Protein AF-A0A1A8P002-F1 (afdb_monomer)

Radius of gyration: 27.39 Å; Cα contacts (8 Å, |Δi|>4): 153; chains: 1; bounding box: 61×44×91 Å

InterPro domains:
  IPR011989 Armadillo-like helical [G3DSA:1.25.10.10] (5-194)
  IPR016024 Armadillo-type fold [SSF48371] (53-192)

Solvent-accessible surface area (backbone atoms only — not comparable to full-atom values): 11902 Å² total; per-residue (Å²): 134,87,80,90,86,77,89,80,90,73,97,66,88,84,76,89,72,85,70,80,82,74,76,73,76,75,77,73,80,72,76,70,72,81,63,83,51,32,63,75,67,49,60,53,90,74,39,89,47,65,68,50,33,38,50,42,52,58,58,36,74,74,53,89,75,60,55,92,33,44,66,53,36,50,50,54,47,50,63,46,44,81,73,56,82,53,64,69,44,43,32,52,46,35,48,46,54,31,57,56,43,66,36,78,92,45,71,43,73,86,48,48,65,60,54,52,53,53,47,74,72,54,81,54,65,71,36,42,54,38,35,52,52,21,49,52,53,41,46,71,74,41,78,93,36,63,68,61,47,46,52,55,47,53,55,52,47,56,63,66,71,53,88,67,92,62,88,51,60,65,61,49,47,55,48,38,57,53,33,58,68,42,93,48,68,71,48,23,56,54,39,75,74,104

Structure (mmCIF, N/CA/C/O backbone):
data_AF-A0A1A8P002-F1
#
_entry.id   AF-A0A1A8P002-F1
#
loop_
_atom_site.group_PDB
_atom_site.id
_atom_site.type_symbol
_atom_site.label_atom_id
_atom_site.label_alt_id
_atom_site.label_comp_id
_atom_site.label_asym_id
_atom_site.label_entity_id
_atom_site.label_seq_id
_atom_site.pdbx_PDB_ins_code
_atom_site.Cartn_x
_atom_site.Cartn_y
_atom_site.Cartn_z
_atom_site.occupancy
_atom_site.B_iso_or_equiv
_atom_site.auth_seq_id
_atom_site.auth_comp_id
_atom_site.auth_asym_id
_atom_site.auth_atom_id
_atom_site.pdbx_PDB_model_num
ATOM 1 N N . MET A 1 1 ? 43.212 21.619 76.142 1.00 41.31 1 MET A N 1
ATOM 2 C CA . MET A 1 1 ? 43.298 21.708 74.671 1.00 41.31 1 MET A CA 1
ATOM 3 C C . MET A 1 1 ? 41.997 21.177 74.080 1.00 41.31 1 MET A C 1
ATOM 5 O O . MET A 1 1 ? 41.605 20.082 74.438 1.00 41.31 1 MET A O 1
ATOM 9 N N . ALA A 1 2 ? 41.335 22.025 73.289 1.00 35.22 2 ALA A N 1
ATOM 10 C CA . ALA A 1 2 ? 40.332 21.785 72.241 1.00 35.22 2 ALA A CA 1
ATOM 11 C C . ALA A 1 2 ? 39.261 20.663 72.352 1.00 35.22 2 ALA A C 1
ATOM 13 O O . ALA A 1 2 ? 39.548 19.480 72.244 1.00 35.22 2 ALA A O 1
ATOM 14 N N . ALA A 1 3 ? 38.007 21.140 72.352 1.00 42.69 3 ALA A N 1
ATOM 15 C CA . ALA A 1 3 ? 36.883 20.737 71.490 1.00 42.69 3 ALA A CA 1
ATOM 16 C C . ALA A 1 3 ? 36.122 19.413 71.738 1.00 42.69 3 ALA A C 1
ATOM 18 O O . ALA A 1 3 ? 36.451 18.343 71.238 1.00 42.69 3 ALA A O 1
ATOM 19 N N . HIS A 1 4 ? 34.955 19.579 72.373 1.00 45.91 4 HIS A N 1
ATOM 20 C CA . HIS A 1 4 ? 33.720 18.847 72.076 1.00 45.91 4 HIS A CA 1
ATOM 21 C C . HIS A 1 4 ? 33.416 18.823 70.569 1.00 45.91 4 HIS A C 1
ATOM 23 O O . HIS A 1 4 ? 33.540 19.870 69.942 1.00 45.91 4 HIS A O 1
ATOM 29 N N . LEU A 1 5 ? 32.862 17.719 70.041 1.00 41.94 5 LEU A N 1
ATOM 30 C CA . LEU A 1 5 ? 31.561 17.711 69.339 1.00 41.94 5 LEU A CA 1
ATOM 31 C C . LEU A 1 5 ? 31.200 16.325 68.762 1.00 41.94 5 LEU A C 1
ATOM 33 O O . LEU A 1 5 ? 31.952 15.747 67.991 1.00 41.94 5 LEU A O 1
ATOM 37 N N . LYS A 1 6 ? 29.958 15.906 69.060 1.00 52.56 6 LYS A N 1
ATOM 38 C CA . LYS A 1 6 ? 29.108 14.939 68.328 1.00 52.56 6 LYS A CA 1
ATOM 39 C C . LYS A 1 6 ? 29.209 13.451 68.691 1.00 52.56 6 LYS A C 1
ATOM 41 O O . LYS A 1 6 ? 29.617 12.599 67.916 1.00 52.56 6 LYS A O 1
ATOM 46 N N . LYS A 1 7 ? 28.587 13.142 69.835 1.00 50.44 7 LYS A N 1
ATOM 47 C CA . LYS A 1 7 ? 27.595 12.056 69.910 1.00 50.44 7 LYS A CA 1
ATOM 48 C C . LYS A 1 7 ? 26.596 12.176 68.740 1.00 50.44 7 LYS A C 1
ATOM 50 O O . LYS A 1 7 ? 26.052 13.261 68.531 1.00 50.44 7 LYS A O 1
ATOM 55 N N . ARG A 1 8 ? 26.277 11.017 68.154 1.00 50.28 8 ARG A N 1
ATOM 56 C CA . ARG A 1 8 ? 25.237 10.667 67.163 1.00 50.28 8 ARG A CA 1
ATOM 57 C C . ARG A 1 8 ? 25.678 10.664 65.693 1.00 50.28 8 ARG A C 1
ATOM 59 O O . ARG A 1 8 ? 26.182 11.655 65.180 1.00 50.28 8 ARG A O 1
ATOM 66 N N . VAL A 1 9 ? 25.282 9.560 65.053 1.00 47.09 9 VAL A N 1
ATOM 67 C CA . VAL A 1 9 ? 25.298 9.190 63.628 1.00 47.09 9 VAL A CA 1
ATOM 68 C C . VAL A 1 9 ? 26.545 8.397 63.197 1.00 47.09 9 VAL A C 1
ATOM 70 O O . VAL A 1 9 ? 27.655 8.907 63.267 1.00 47.09 9 VAL A O 1
ATOM 73 N N . TYR A 1 10 ? 26.300 7.167 62.722 1.00 38.84 10 TYR A N 1
ATOM 74 C CA . TYR A 1 10 ? 27.216 6.157 62.148 1.00 38.84 10 TYR A CA 1
ATOM 75 C C . TYR A 1 10 ? 27.694 4.985 63.032 1.00 38.84 10 TYR A C 1
ATOM 77 O O . TYR A 1 10 ? 28.756 4.422 62.802 1.00 38.84 10 TYR A O 1
ATOM 85 N N . GLU A 1 11 ? 26.851 4.516 63.962 1.00 43.81 11 GLU A N 1
ATOM 86 C CA . GLU A 1 11 ? 26.854 3.095 64.393 1.00 43.81 11 GLU A CA 1
ATOM 87 C C . GLU A 1 11 ? 26.170 2.153 63.377 1.00 43.81 11 GLU A C 1
ATOM 89 O O . GLU A 1 11 ? 26.064 0.949 63.599 1.00 43.81 11 GLU A O 1
ATOM 94 N N . GLU A 1 12 ? 25.741 2.665 62.228 1.00 46.22 12 GLU A N 1
ATOM 95 C CA . GLU A 1 12 ? 25.242 1.854 61.122 1.00 46.22 12 GLU A CA 1
ATOM 96 C C . GLU A 1 12 ? 26.222 1.953 59.954 1.00 46.22 12 GLU A C 1
ATOM 98 O O . GLU A 1 12 ? 26.788 3.015 59.713 1.00 46.22 12 GLU A O 1
ATOM 103 N N . PHE A 1 13 ? 26.388 0.851 59.223 1.00 44.03 13 PHE A N 1
ATOM 104 C CA . PHE A 1 13 ? 27.251 0.680 58.042 1.00 44.03 13 PHE A CA 1
ATOM 105 C C . PHE A 1 13 ? 28.701 0.235 58.279 1.00 44.03 13 PHE A C 1
ATOM 107 O O . PHE A 1 13 ? 29.624 0.696 57.620 1.00 44.03 13 PHE A O 1
ATOM 114 N N . SER A 1 14 ? 28.900 -0.784 59.120 1.00 48.53 14 SER A N 1
ATOM 115 C CA . SER A 1 14 ? 29.944 -1.784 58.840 1.00 48.53 14 SER A CA 1
ATOM 116 C C . SER A 1 14 ? 29.603 -3.133 59.472 1.00 48.53 14 SER A C 1
ATOM 118 O O . SER A 1 14 ? 30.208 -3.587 60.440 1.00 48.53 14 SER A O 1
ATOM 120 N N . LYS A 1 15 ? 28.574 -3.785 58.928 1.00 39.81 15 LYS A N 1
ATOM 121 C CA . LYS A 1 15 ? 28.440 -5.239 59.024 1.00 39.81 15 LYS A CA 1
ATOM 122 C C . LYS A 1 15 ? 28.538 -5.786 57.614 1.00 39.81 15 LYS A C 1
ATOM 124 O O . LYS A 1 15 ? 27.601 -5.697 56.828 1.00 39.81 15 LYS A O 1
ATOM 129 N N . VAL A 1 16 ? 29.723 -6.304 57.315 1.00 46.75 16 VAL A N 1
ATOM 130 C CA . VAL A 1 16 ? 30.015 -7.151 56.163 1.00 46.75 16 VAL A CA 1
ATOM 131 C C . VAL A 1 16 ? 29.135 -8.394 56.288 1.00 46.75 16 VAL A C 1
ATOM 133 O O . VAL A 1 16 ? 29.463 -9.333 57.008 1.00 46.75 16 VAL A O 1
ATOM 136 N N . VAL A 1 17 ? 27.973 -8.366 55.640 1.00 38.31 17 VAL A N 1
ATOM 137 C CA . VAL A 1 17 ? 27.144 -9.549 55.418 1.00 38.31 17 VAL A CA 1
ATOM 138 C C . VAL A 1 17 ? 27.601 -10.146 54.096 1.00 38.31 17 VAL A C 1
ATOM 140 O O . VAL A 1 17 ? 27.415 -9.556 53.034 1.00 38.31 17 VAL A O 1
ATOM 143 N N . GLN A 1 18 ? 28.243 -11.309 54.180 1.00 37.91 18 GLN A N 1
ATOM 144 C CA . GLN A 1 18 ? 28.426 -12.213 53.052 1.00 37.91 18 GLN A CA 1
ATOM 145 C C . GLN A 1 18 ? 27.036 -12.613 52.545 1.00 37.91 18 GLN A C 1
ATOM 147 O O . GLN A 1 18 ? 26.342 -13.414 53.165 1.00 37.91 18 GLN A O 1
ATOM 152 N N . ILE A 1 19 ? 26.613 -12.004 51.440 1.00 35.91 19 ILE A N 1
ATOM 153 C CA . ILE A 1 19 ? 25.441 -12.428 50.677 1.00 35.91 19 ILE A CA 1
ATOM 154 C C . ILE A 1 19 ? 25.868 -13.685 49.901 1.00 35.91 19 ILE A C 1
ATOM 156 O O . ILE A 1 19 ? 26.884 -13.629 49.201 1.00 35.91 19 ILE A O 1
ATOM 160 N N . PRO A 1 20 ? 25.154 -14.820 50.006 1.00 35.94 20 PRO A N 1
ATOM 161 C CA . PRO A 1 20 ? 25.362 -15.939 49.102 1.00 35.94 20 PRO A CA 1
ATOM 162 C C . PRO A 1 20 ? 25.127 -15.449 47.675 1.00 35.94 20 PRO A C 1
ATOM 164 O O . PRO A 1 20 ? 24.079 -14.880 47.377 1.00 35.94 20 PRO A O 1
ATOM 167 N N . HIS A 1 21 ? 26.120 -15.640 46.812 1.00 35.88 21 HIS A N 1
ATOM 168 C CA . HIS A 1 21 ? 26.019 -15.387 45.383 1.00 35.88 21 HIS A CA 1
ATOM 169 C C . HIS A 1 21 ? 24.918 -16.289 44.808 1.00 35.88 21 HIS A C 1
ATOM 171 O O . HIS A 1 21 ? 25.159 -17.447 44.473 1.00 35.88 21 HIS A O 1
ATOM 177 N N . GLU A 1 22 ? 23.696 -15.768 44.733 1.00 38.78 22 GLU A N 1
ATOM 178 C CA . GLU A 1 22 ? 22.626 -16.366 43.952 1.00 38.78 22 GLU A CA 1
ATOM 179 C C . GLU A 1 22 ? 23.059 -16.240 42.490 1.00 38.78 22 GLU A C 1
ATOM 181 O O . GLU A 1 22 ? 23.043 -15.158 41.9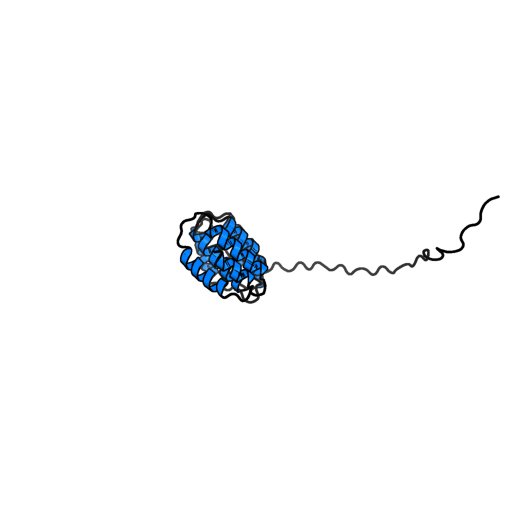00 1.00 38.78 22 GLU A O 1
ATOM 186 N N . GLU A 1 23 ? 23.579 -17.340 41.944 1.00 40.59 23 GLU A N 1
ATOM 187 C CA . GLU A 1 23 ? 23.881 -17.471 40.527 1.00 40.59 23 GLU A CA 1
ATOM 188 C C . GLU A 1 23 ? 22.614 -17.124 39.752 1.00 40.59 23 GLU A C 1
ATOM 190 O O . GLU A 1 23 ? 21.684 -17.924 39.643 1.00 40.59 23 GLU A O 1
ATOM 195 N N . ALA A 1 24 ? 22.576 -15.900 39.223 1.00 40.06 24 ALA A N 1
ATOM 196 C CA . ALA A 1 24 ? 21.595 -15.498 38.243 1.00 40.06 24 ALA A CA 1
ATOM 197 C C . ALA A 1 24 ? 21.656 -16.536 37.125 1.00 40.06 24 ALA A C 1
ATOM 199 O O . ALA A 1 24 ? 22.619 -16.572 36.355 1.00 40.06 24 ALA A O 1
ATOM 200 N N . GLN A 1 25 ? 20.652 -17.418 37.081 1.00 37.66 25 GLN A N 1
ATOM 201 C CA . GLN A 1 25 ? 20.502 -18.398 36.021 1.00 37.66 25 GLN A CA 1
ATOM 202 C C . GLN A 1 25 ? 20.611 -17.637 34.711 1.00 37.66 25 GLN A C 1
ATOM 204 O O . GLN A 1 25 ? 19.728 -16.849 34.361 1.00 37.66 25 GLN A O 1
ATOM 209 N N . ALA A 1 26 ? 21.730 -17.842 34.017 1.00 43.94 26 ALA A N 1
ATOM 210 C CA . ALA A 1 26 ? 21.953 -17.285 32.706 1.00 43.94 26 ALA A CA 1
ATOM 211 C C . ALA A 1 26 ? 20.735 -17.672 31.870 1.00 43.94 26 ALA A C 1
ATOM 213 O O . ALA A 1 26 ? 20.517 -18.855 31.583 1.00 43.94 26 ALA A O 1
ATOM 214 N N . LYS A 1 27 ? 19.900 -16.681 31.541 1.00 55.12 27 LYS A N 1
ATOM 215 C CA . LYS A 1 27 ? 18.790 -16.846 30.611 1.00 55.12 27 LYS A CA 1
ATOM 216 C C . LYS A 1 27 ? 19.438 -17.230 29.294 1.00 55.12 27 LYS A C 1
ATOM 218 O O . LYS A 1 27 ? 19.904 -16.372 28.551 1.00 55.12 27 LYS A O 1
ATOM 223 N N . LYS A 1 28 ? 19.560 -18.539 29.064 1.00 51.12 28 LYS A N 1
ATOM 224 C CA . LYS A 1 28 ? 20.100 -19.104 27.835 1.00 51.12 28 LYS A CA 1
ATOM 225 C C . LYS A 1 28 ? 19.283 -18.486 26.715 1.00 51.12 28 LYS A C 1
ATOM 227 O O . LYS A 1 28 ? 18.091 -18.774 26.605 1.00 51.12 28 LYS A O 1
ATOM 232 N N . LEU A 1 29 ? 19.921 -17.612 25.939 1.00 43.28 29 LEU A N 1
ATOM 233 C CA . LEU A 1 29 ? 19.409 -17.135 24.666 1.00 43.28 29 LEU A CA 1
ATOM 234 C C . LEU A 1 29 ? 19.120 -18.384 23.844 1.00 43.28 29 LEU A C 1
ATOM 236 O O . LEU A 1 29 ? 20.016 -19.022 23.292 1.00 43.28 29 LEU A O 1
ATOM 240 N N . ARG A 1 30 ? 17.855 -18.798 23.847 1.00 57.78 30 ARG A N 1
ATOM 241 C CA . ARG A 1 30 ? 17.380 -19.805 22.921 1.00 57.78 30 ARG A CA 1
ATOM 242 C C . ARG A 1 30 ? 17.333 -19.092 21.590 1.00 57.78 30 ARG A C 1
ATOM 244 O O . ARG A 1 30 ? 16.414 -18.320 21.342 1.00 57.78 30 ARG A O 1
ATOM 251 N N . LEU A 1 31 ? 18.355 -19.335 20.775 1.00 51.66 31 LEU A N 1
ATOM 252 C CA . LEU A 1 31 ? 18.282 -19.098 19.347 1.00 51.66 31 LEU A CA 1
ATOM 253 C C . LEU A 1 31 ? 17.014 -19.813 18.877 1.00 51.66 31 LEU A C 1
ATOM 255 O O . LEU A 1 31 ? 16.951 -21.048 18.872 1.00 51.66 31 LEU A O 1
ATOM 259 N N . SER A 1 32 ? 15.961 -19.043 18.607 1.00 43.03 32 SER A N 1
ATOM 260 C CA . SER A 1 32 ? 14.793 -19.572 17.929 1.00 43.03 32 SER A CA 1
ATOM 261 C C . SER A 1 32 ? 15.315 -20.172 16.632 1.00 43.03 32 SER A C 1
ATOM 263 O O . SER A 1 32 ? 16.132 -19.574 15.928 1.00 43.03 32 SER A O 1
ATOM 265 N N . LYS A 1 33 ? 14.922 -21.420 16.363 1.00 44.66 33 LYS A N 1
ATOM 266 C CA . LYS A 1 33 ? 15.193 -22.060 15.074 1.00 44.66 33 LYS A CA 1
ATOM 267 C C . LYS A 1 33 ? 14.837 -21.045 13.980 1.00 44.66 33 LYS A C 1
ATOM 269 O O . LYS A 1 33 ? 13.820 -20.370 14.161 1.00 44.66 33 LYS A O 1
ATOM 274 N N . PRO A 1 34 ? 15.629 -20.914 12.897 1.00 42.09 34 PRO A N 1
ATOM 275 C CA . PRO A 1 34 ? 15.277 -20.014 11.810 1.00 42.09 34 PRO A CA 1
ATOM 276 C C . PRO A 1 34 ? 13.833 -20.320 11.427 1.00 42.09 34 PRO A C 1
ATOM 278 O O . PRO A 1 34 ? 13.512 -21.458 11.070 1.00 42.09 34 PRO A O 1
ATOM 281 N N . SER A 1 35 ? 12.956 -19.331 11.627 1.00 47.41 35 SER A N 1
ATOM 282 C CA . SER A 1 35 ? 11.566 -19.419 11.195 1.00 47.41 35 SER A CA 1
ATOM 283 C C . SER A 1 35 ? 11.596 -19.868 9.739 1.00 47.41 35 SER A C 1
ATOM 285 O O . SER A 1 35 ? 12.492 -19.424 9.013 1.00 47.41 35 SER A O 1
ATOM 287 N N . LYS A 1 36 ? 10.722 -20.801 9.331 1.00 54.84 36 LYS A N 1
ATOM 288 C CA . LYS A 1 36 ? 10.656 -21.298 7.945 1.00 54.84 36 LYS A CA 1
ATOM 289 C C . LYS A 1 36 ? 10.742 -20.075 7.029 1.00 54.84 36 LYS A C 1
ATOM 291 O O . LYS A 1 36 ? 9.863 -19.225 7.075 1.00 54.84 36 LYS A O 1
ATOM 296 N N . SER A 1 37 ? 11.886 -19.915 6.359 1.00 57.69 37 SER A N 1
ATOM 297 C CA . SER A 1 37 ? 12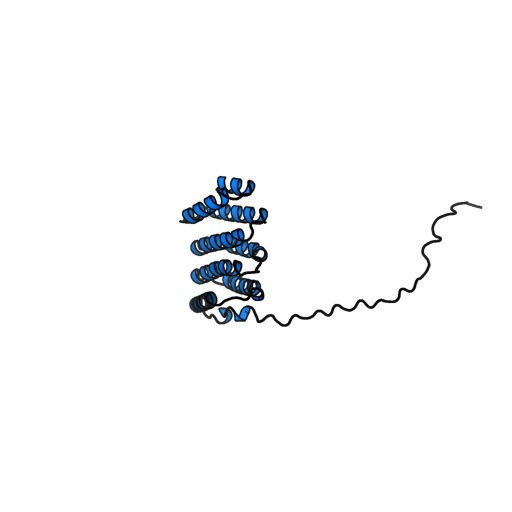.384 -18.583 5.999 1.00 57.69 37 SER A CA 1
ATOM 298 C C . SER A 1 37 ? 11.328 -17.811 5.221 1.00 57.69 37 SER A C 1
ATOM 300 O O . SER A 1 37 ? 10.810 -18.326 4.236 1.00 57.69 37 SER A O 1
ATOM 302 N N . ALA A 1 38 ? 11.012 -16.582 5.631 1.00 59.88 38 ALA A N 1
ATOM 303 C CA . ALA A 1 38 ? 10.101 -15.712 4.888 1.00 59.88 38 ALA A CA 1
ATOM 304 C C . ALA A 1 38 ? 10.499 -15.597 3.397 1.00 59.88 38 ALA 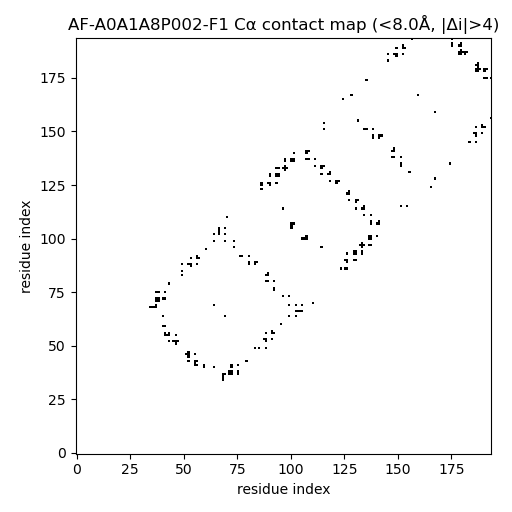A C 1
ATOM 306 O O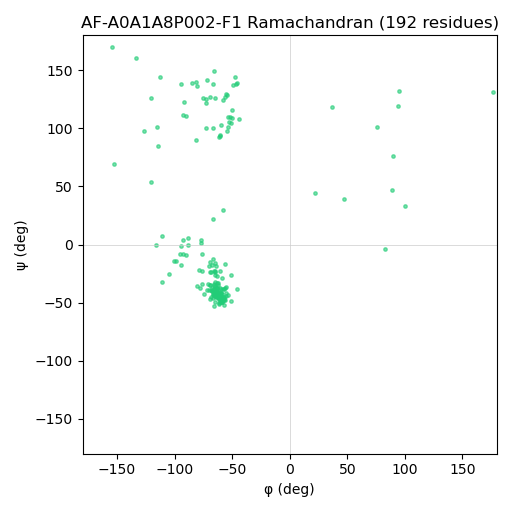 . ALA A 1 38 ? 9.640 -15.456 2.533 1.00 59.88 38 ALA A O 1
ATOM 307 N N . ALA A 1 39 ? 11.788 -15.790 3.088 1.00 60.03 39 ALA A N 1
ATOM 308 C CA . ALA A 1 39 ? 12.325 -15.875 1.731 1.00 60.03 39 ALA A CA 1
ATOM 309 C C . ALA A 1 39 ? 11.840 -17.079 0.907 1.00 60.03 39 ALA A C 1
ATOM 311 O O . ALA A 1 39 ? 11.854 -17.015 -0.315 1.00 60.03 39 ALA A O 1
ATOM 312 N N . LEU A 1 40 ? 11.377 -18.162 1.536 1.00 60.97 40 LEU A N 1
ATOM 313 C CA . LEU A 1 40 ? 10.759 -19.294 0.834 1.00 60.97 40 LEU A CA 1
ATOM 314 C C . LEU A 1 40 ? 9.397 -18.930 0.239 1.00 60.97 40 LEU A C 1
ATOM 316 O O . LEU A 1 40 ? 8.941 -19.584 -0.696 1.00 60.97 40 LEU A O 1
ATOM 320 N N . HIS A 1 41 ? 8.728 -17.914 0.785 1.00 65.56 41 HIS A N 1
ATOM 321 C CA . HIS A 1 41 ? 7.409 -17.523 0.306 1.00 65.56 41 HIS A CA 1
ATOM 322 C C . HIS A 1 41 ? 7.499 -16.747 -1.010 1.00 65.56 41 HIS A C 1
ATOM 324 O O . HIS A 1 41 ? 6.635 -16.901 -1.876 1.00 65.56 41 HIS A O 1
ATOM 330 N N . VAL A 1 42 ? 8.563 -15.958 -1.179 1.00 75.75 42 VAL A N 1
ATOM 331 C CA . VAL A 1 42 ? 8.721 -15.016 -2.282 1.00 75.75 42 VAL A CA 1
ATOM 332 C C . VAL A 1 42 ? 10.059 -15.270 -2.981 1.00 75.75 42 VAL A C 1
ATOM 334 O O . VAL A 1 42 ? 11.101 -14.783 -2.556 1.00 75.75 42 VAL A O 1
ATOM 337 N N . ASP A 1 43 ? 10.022 -16.021 -4.086 1.00 83.69 43 ASP A N 1
ATOM 338 C CA . ASP A 1 43 ? 11.174 -16.430 -4.915 1.00 83.69 43 ASP A CA 1
ATOM 339 C C . ASP A 1 43 ? 11.886 -15.261 -5.653 1.00 83.69 43 ASP A C 1
ATOM 341 O O . ASP A 1 43 ? 12.594 -15.473 -6.636 1.00 83.69 43 ASP A O 1
ATOM 345 N N . LEU A 1 44 ? 11.740 -14.015 -5.187 1.00 85.69 44 LEU A N 1
ATOM 346 C CA . LEU A 1 44 ? 12.249 -12.801 -5.843 1.00 85.69 44 LEU A CA 1
ATOM 347 C C . LEU A 1 44 ? 13.765 -12.796 -6.054 1.00 85.69 44 LEU A C 1
ATOM 349 O O . LEU A 1 44 ? 14.238 -12.210 -7.021 1.00 85.69 44 LEU A O 1
ATOM 353 N N . CYS A 1 45 ? 14.542 -13.468 -5.201 1.00 83.44 45 CYS A N 1
ATOM 354 C CA . CYS A 1 45 ? 15.995 -13.564 -5.379 1.00 83.44 45 CYS A CA 1
ATOM 355 C C . CYS A 1 45 ? 16.402 -14.340 -6.647 1.00 83.44 45 CYS A C 1
ATOM 357 O O . CYS A 1 45 ? 17.558 -14.264 -7.051 1.00 83.44 45 CYS A O 1
ATOM 359 N N . LYS A 1 46 ? 15.480 -15.097 -7.260 1.00 87.12 46 LYS A N 1
ATOM 360 C CA . LYS A 1 46 ? 15.704 -15.834 -8.515 1.00 87.12 46 LYS A CA 1
ATOM 361 C C . LYS A 1 46 ? 15.365 -15.010 -9.757 1.00 87.12 46 LYS A C 1
ATOM 363 O O . LYS A 1 46 ? 15.610 -15.478 -10.865 1.00 87.12 46 LYS A O 1
ATOM 368 N N . ALA A 1 47 ? 14.756 -13.835 -9.599 1.00 90.81 47 ALA A N 1
ATOM 369 C CA . ALA A 1 47 ? 14.399 -12.989 -10.726 1.00 90.81 47 ALA A CA 1
ATOM 370 C C . ALA A 1 47 ? 15.657 -12.420 -11.387 1.00 90.81 47 ALA A C 1
ATOM 372 O O . ALA A 1 47 ? 16.494 -11.813 -10.720 1.00 90.81 47 ALA A O 1
ATOM 373 N N . THR A 1 48 ? 15.777 -12.600 -12.702 1.00 90.94 48 THR A N 1
ATOM 374 C CA . THR A 1 48 ? 16.888 -12.030 -13.485 1.00 90.94 48 THR A CA 1
ATOM 375 C C . THR A 1 48 ? 16.524 -10.690 -14.120 1.00 90.94 48 THR A C 1
ATOM 377 O O . THR A 1 48 ? 17.397 -9.928 -14.527 1.00 90.94 48 THR A O 1
ATOM 380 N N . ASN A 1 49 ? 15.226 -10.403 -14.203 1.00 94.50 49 ASN A N 1
ATOM 381 C CA . ASN A 1 49 ? 14.648 -9.213 -14.803 1.00 94.50 49 ASN A CA 1
ATOM 382 C C . ASN A 1 49 ? 13.272 -8.920 -14.167 1.00 94.50 49 ASN A C 1
ATOM 384 O O . ASN A 1 49 ? 12.705 -9.762 -13.463 1.00 94.50 49 ASN A O 1
ATOM 388 N N . SER A 1 50 ? 12.710 -7.745 -14.455 1.00 96.38 50 SER A N 1
ATOM 389 C CA . SER A 1 50 ? 11.431 -7.298 -13.889 1.00 96.38 50 SER A CA 1
ATOM 390 C C . SER A 1 50 ? 10.229 -8.156 -14.321 1.00 96.38 50 SER A C 1
ATOM 392 O O . SER A 1 50 ? 9.255 -8.270 -13.579 1.00 96.38 50 SER A O 1
ATOM 394 N N . THR A 1 51 ? 10.288 -8.820 -15.484 1.00 96.56 51 THR A N 1
ATOM 395 C CA . THR A 1 51 ? 9.220 -9.739 -15.926 1.00 96.56 51 THR A CA 1
ATOM 396 C C . THR A 1 51 ? 9.192 -10.988 -15.050 1.00 96.56 51 THR A C 1
ATOM 398 O O . THR A 1 51 ? 8.123 -11.356 -14.559 1.00 96.56 51 THR A O 1
ATOM 401 N N . ASP A 1 52 ? 10.350 -11.600 -14.789 1.00 95.38 52 ASP A N 1
ATOM 402 C CA . ASP A 1 52 ? 10.466 -12.741 -13.873 1.00 95.38 52 ASP A CA 1
ATOM 403 C C . ASP A 1 52 ? 9.973 -12.357 -12.473 1.00 95.38 52 ASP A C 1
ATOM 405 O O . ASP A 1 52 ? 9.169 -13.073 -11.873 1.00 95.38 52 ASP A O 1
ATOM 409 N N . ALA A 1 53 ? 10.417 -11.199 -11.968 1.00 96.38 53 ALA A N 1
ATOM 410 C CA . ALA A 1 53 ? 10.006 -10.683 -10.666 1.00 96.38 53 ALA A CA 1
ATOM 411 C C . ALA A 1 53 ? 8.481 -10.550 -10.583 1.00 96.38 53 ALA A C 1
ATOM 413 O O . ALA A 1 53 ? 7.862 -11.060 -9.646 1.00 96.38 53 ALA A O 1
ATOM 414 N N . LEU A 1 54 ? 7.853 -9.949 -11.599 1.00 96.88 54 LEU A N 1
ATOM 415 C CA . LEU A 1 54 ? 6.402 -9.816 -11.666 1.00 96.88 54 LEU A CA 1
ATOM 416 C C . LEU A 1 54 ? 5.697 -11.180 -11.660 1.00 96.88 54 LEU A C 1
ATOM 418 O O . LEU A 1 54 ? 4.703 -11.342 -10.950 1.00 96.88 54 LEU A O 1
ATOM 422 N N . GLN A 1 55 ? 6.208 -12.173 -12.395 1.00 95.62 55 GLN A N 1
ATOM 423 C CA . GLN A 1 55 ? 5.637 -13.525 -12.397 1.00 95.62 55 GLN A CA 1
ATOM 424 C C . GLN A 1 55 ? 5.718 -14.183 -11.015 1.00 95.62 55 GLN A C 1
ATOM 426 O O . GLN A 1 55 ? 4.713 -14.721 -10.539 1.00 95.62 55 GLN A O 1
ATOM 431 N N . TYR A 1 56 ? 6.857 -14.078 -10.325 1.00 95.62 56 TYR A N 1
ATOM 432 C CA . TYR A 1 56 ? 6.991 -14.594 -8.960 1.00 95.62 56 TYR A CA 1
ATOM 433 C C . TYR A 1 56 ? 6.030 -13.900 -7.987 1.00 95.62 56 TYR A C 1
ATOM 435 O O . TYR A 1 56 ? 5.382 -14.575 -7.185 1.00 95.62 56 TYR A O 1
ATOM 443 N N . LEU A 1 57 ? 5.861 -12.577 -8.086 1.00 96.56 57 LEU A N 1
ATOM 444 C CA . LEU A 1 57 ? 4.907 -11.819 -7.266 1.00 96.56 57 LEU A CA 1
ATOM 445 C C . LEU A 1 57 ? 3.449 -12.217 -7.539 1.00 96.56 57 LEU A C 1
ATOM 447 O O . LEU A 1 57 ? 2.642 -12.312 -6.611 1.00 96.56 57 LEU A O 1
ATOM 451 N N . LEU A 1 58 ? 3.088 -12.450 -8.803 1.00 95.25 58 LEU A N 1
ATOM 452 C CA . LEU A 1 58 ? 1.749 -12.903 -9.192 1.00 95.25 58 LEU A CA 1
ATOM 453 C C . LEU A 1 58 ? 1.463 -14.322 -8.697 1.00 95.25 58 LEU A C 1
ATOM 455 O O . LEU A 1 58 ? 0.355 -14.593 -8.230 1.00 95.25 58 LEU A O 1
ATOM 459 N N . GLN A 1 59 ? 2.449 -15.215 -8.768 1.00 94.25 59 GLN A N 1
ATOM 460 C CA . GLN A 1 59 ? 2.336 -16.563 -8.220 1.00 94.25 59 GLN A CA 1
ATOM 461 C C . GLN A 1 59 ? 2.222 -16.529 -6.694 1.00 94.25 59 GLN A C 1
ATOM 463 O O . GLN A 1 59 ? 1.390 -17.237 -6.125 1.00 94.25 59 GLN A O 1
ATOM 468 N N . PHE A 1 60 ? 3.025 -15.695 -6.034 1.00 94.25 60 PHE A N 1
ATOM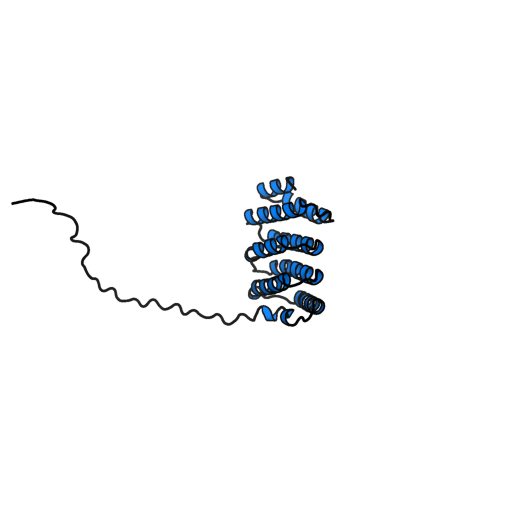 469 C CA . PHE A 1 60 ? 2.984 -15.509 -4.589 1.00 94.25 60 PHE A CA 1
ATOM 470 C C . PHE A 1 60 ? 1.627 -14.985 -4.108 1.00 94.25 60 PHE A C 1
ATOM 472 O O . PHE A 1 60 ? 1.093 -15.516 -3.143 1.00 94.25 60 PHE A O 1
ATOM 479 N N . ALA A 1 61 ? 1.016 -14.036 -4.826 1.00 93.50 61 ALA A N 1
ATOM 480 C CA . ALA A 1 61 ? -0.287 -13.459 -4.474 1.00 93.50 61 ALA A CA 1
ATOM 481 C C . ALA A 1 61 ? -1.428 -14.488 -4.326 1.00 93.50 61 ALA A C 1
ATOM 483 O O . ALA A 1 61 ? -2.480 -14.162 -3.784 1.00 93.50 61 ALA A O 1
ATOM 484 N N . ARG A 1 62 ? -1.249 -15.706 -4.851 1.00 92.00 62 ARG A N 1
ATOM 485 C CA . ARG A 1 62 ? -2.226 -16.804 -4.786 1.00 92.00 62 ARG A CA 1
ATOM 486 C C . ARG A 1 62 ? -1.974 -17.769 -3.623 1.00 92.00 62 ARG A C 1
ATOM 488 O O . ARG A 1 62 ? -2.778 -18.674 -3.416 1.00 92.00 62 ARG A O 1
ATOM 495 N N . LYS A 1 63 ? -0.854 -17.633 -2.910 1.00 88.94 63 LYS A N 1
ATOM 496 C CA . LYS A 1 63 ? -0.465 -18.516 -1.806 1.00 88.94 63 LYS A CA 1
ATOM 497 C C . LYS A 1 63 ? -0.932 -17.915 -0.473 1.00 88.94 63 LYS A C 1
ATOM 499 O O . LYS A 1 63 ? -0.772 -16.711 -0.279 1.00 88.94 63 LYS A O 1
ATOM 504 N N . PRO A 1 64 ? -1.475 -18.720 0.456 1.00 88.56 64 PRO A N 1
ATOM 505 C CA . PRO A 1 64 ? -1.703 -18.255 1.817 1.00 88.56 64 PRO A CA 1
ATOM 506 C C . PRO A 1 64 ? -0.361 -17.980 2.507 1.00 88.56 64 PRO A C 1
ATOM 508 O O . PRO A 1 64 ? 0.641 -18.638 2.216 1.00 88.56 64 PRO A O 1
ATOM 511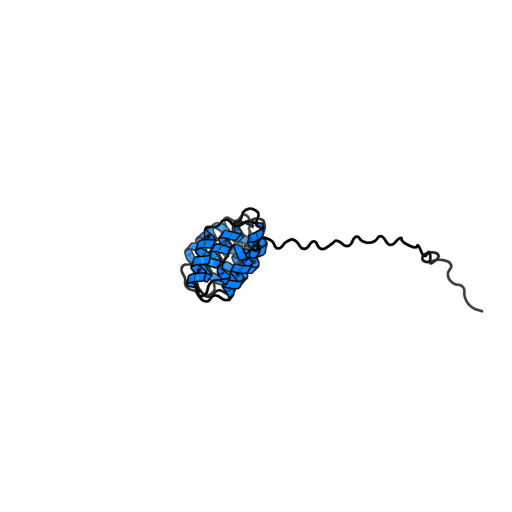 N N . VAL A 1 65 ? -0.357 -17.018 3.426 1.00 91.06 65 VAL A N 1
ATOM 512 C CA . VAL A 1 65 ? 0.828 -16.630 4.198 1.00 91.06 65 VAL A CA 1
ATOM 513 C C . VAL A 1 65 ? 0.519 -16.827 5.672 1.00 91.06 65 VAL A C 1
ATOM 515 O O . VAL A 1 65 ? -0.494 -16.336 6.166 1.00 91.06 65 VAL A O 1
ATOM 518 N N . GLU A 1 66 ? 1.379 -17.579 6.357 1.00 91.50 66 GLU A N 1
ATOM 519 C CA . GLU A 1 66 ? 1.307 -17.751 7.809 1.00 91.50 66 GLU A CA 1
ATOM 520 C C . GLU A 1 66 ? 1.609 -16.410 8.493 1.00 91.50 66 GLU A C 1
ATOM 522 O O . GLU A 1 66 ? 2.528 -15.695 8.080 1.00 91.50 66 GLU A O 1
ATOM 527 N N . VAL A 1 67 ? 0.848 -16.066 9.536 1.00 93.94 67 VAL A N 1
ATOM 528 C CA . VAL A 1 67 ? 0.939 -14.769 10.229 1.00 93.94 67 VAL A CA 1
ATOM 529 C C . VAL A 1 67 ? 2.359 -14.474 10.724 1.00 93.94 67 VAL A C 1
ATOM 531 O O . VAL A 1 67 ? 2.843 -13.352 10.594 1.00 93.94 67 VAL A O 1
ATOM 534 N N . GLU A 1 68 ? 3.079 -15.499 11.181 1.00 92.75 68 GLU A N 1
ATOM 535 C CA . GLU A 1 68 ? 4.452 -15.416 11.688 1.00 92.75 68 GLU A CA 1
ATOM 536 C C . GLU A 1 68 ? 5.476 -15.065 10.598 1.00 92.75 68 GLU A C 1
ATOM 538 O O . GLU A 1 68 ? 6.604 -14.672 10.902 1.00 92.75 68 GLU A O 1
ATOM 543 N N . SER A 1 69 ? 5.110 -15.230 9.325 1.00 93.06 69 SER A N 1
ATOM 544 C CA . SER A 1 69 ? 5.978 -14.948 8.178 1.00 93.06 69 SER A CA 1
ATOM 545 C C . SER A 1 69 ? 5.704 -13.590 7.533 1.00 93.06 69 SER A C 1
ATOM 547 O O . SER A 1 69 ? 6.534 -13.128 6.748 1.00 93.06 69 SER A O 1
ATOM 549 N N . VAL A 1 70 ? 4.574 -12.944 7.845 1.00 94.38 70 VAL A N 1
ATOM 550 C CA . VAL A 1 70 ? 4.097 -11.733 7.154 1.00 94.38 70 VAL A CA 1
ATOM 551 C C . VAL A 1 70 ? 5.123 -10.602 7.200 1.00 94.38 70 VAL A C 1
ATOM 553 O O . VAL A 1 70 ? 5.497 -10.085 6.150 1.00 94.38 70 VAL A O 1
ATOM 556 N N . GLU A 1 71 ? 5.632 -10.258 8.383 1.00 94.50 71 GLU A N 1
ATOM 557 C CA . GLU A 1 71 ? 6.610 -9.172 8.555 1.00 94.50 71 GLU A CA 1
ATOM 558 C C . GLU A 1 71 ? 7.893 -9.433 7.751 1.00 94.50 71 GLU A C 1
ATOM 560 O O . GLU A 1 71 ? 8.391 -8.570 7.026 1.00 94.50 71 GLU A O 1
ATOM 565 N N . GLY A 1 72 ? 8.395 -10.671 7.804 1.00 93.75 72 GLY A N 1
ATOM 566 C CA . GLY A 1 72 ? 9.570 -11.074 7.039 1.00 93.75 72 GLY A CA 1
ATOM 567 C C . GLY A 1 72 ? 9.345 -10.985 5.529 1.00 93.75 72 GLY A C 1
ATOM 568 O O . GLY A 1 72 ? 10.247 -10.572 4.802 1.00 93.75 72 GLY A O 1
ATOM 569 N N . VAL A 1 73 ? 8.149 -11.342 5.053 1.00 95.62 73 VAL A N 1
ATOM 570 C CA . VAL A 1 73 ? 7.781 -11.215 3.639 1.00 95.62 73 VAL A CA 1
ATOM 571 C C . VAL A 1 73 ? 7.705 -9.746 3.231 1.00 95.62 73 VAL A C 1
ATOM 573 O O . VAL A 1 73 ? 8.263 -9.381 2.199 1.00 95.62 73 VAL A O 1
ATOM 576 N N . ILE A 1 74 ? 7.066 -8.899 4.038 1.00 96.12 74 ILE A N 1
ATOM 577 C CA . ILE A 1 74 ? 6.965 -7.456 3.784 1.00 96.12 74 ILE A CA 1
ATOM 578 C C . ILE A 1 74 ? 8.353 -6.835 3.654 1.00 96.12 74 ILE A C 1
ATOM 580 O O . ILE A 1 74 ? 8.611 -6.121 2.685 1.00 96.12 74 ILE A O 1
ATOM 584 N N . ARG A 1 75 ? 9.279 -7.176 4.555 1.00 95.12 75 ARG A N 1
ATOM 585 C CA . ARG A 1 75 ? 10.661 -6.697 4.480 1.00 95.12 75 ARG A CA 1
ATOM 586 C C . ARG A 1 75 ? 11.339 -7.091 3.165 1.00 95.12 75 ARG A C 1
ATOM 588 O O . ARG A 1 75 ? 11.949 -6.244 2.523 1.00 95.12 75 ARG A O 1
ATOM 595 N N . ILE A 1 76 ? 11.189 -8.340 2.722 1.00 95.19 76 ILE A N 1
ATOM 596 C CA . ILE A 1 76 ? 11.753 -8.812 1.442 1.00 95.19 76 ILE A CA 1
ATOM 597 C C . ILE A 1 76 ? 11.140 -8.061 0.253 1.00 95.19 76 ILE A C 1
ATOM 599 O O . ILE A 1 76 ? 11.854 -7.675 -0.675 1.00 95.19 76 ILE A O 1
ATOM 603 N N . LEU A 1 77 ? 9.825 -7.835 0.279 1.00 97.38 77 LEU A N 1
ATOM 604 C CA . LEU A 1 77 ? 9.127 -7.076 -0.755 1.00 97.38 77 LEU A CA 1
ATOM 605 C C . LEU A 1 77 ? 9.632 -5.628 -0.823 1.00 97.38 77 LEU A C 1
ATOM 607 O O . LEU A 1 77 ? 9.914 -5.140 -1.915 1.00 97.38 77 LEU A O 1
ATOM 611 N N . LEU A 1 78 ? 9.792 -4.958 0.320 1.00 97.12 78 LEU A N 1
ATOM 612 C CA . LEU A 1 78 ? 10.301 -3.586 0.395 1.00 97.12 78 LEU A CA 1
ATOM 613 C C . LEU A 1 78 ? 11.770 -3.488 -0.036 1.00 97.12 78 LEU A C 1
ATOM 615 O O . LEU A 1 78 ? 12.127 -2.598 -0.806 1.00 97.12 78 LEU A O 1
ATOM 619 N N . GLU A 1 79 ? 12.621 -4.428 0.380 1.00 95.31 79 GLU A N 1
ATOM 620 C CA . GLU A 1 79 ? 14.019 -4.496 -0.066 1.00 95.31 79 GLU A CA 1
ATOM 621 C C . GLU A 1 79 ? 14.134 -4.593 -1.596 1.00 95.31 79 GLU A C 1
ATOM 623 O O . GLU A 1 79 ? 15.038 -3.996 -2.189 1.00 95.31 79 GLU A O 1
ATOM 628 N N . HIS A 1 80 ? 13.228 -5.336 -2.241 1.00 96.06 80 HIS A N 1
ATOM 629 C CA . HIS A 1 80 ? 13.160 -5.418 -3.699 1.00 96.06 80 HIS A CA 1
ATOM 630 C C . HIS A 1 80 ? 12.566 -4.144 -4.314 1.00 96.06 80 HIS A C 1
ATOM 632 O O . HIS A 1 80 ? 13.116 -3.626 -5.282 1.00 96.06 80 HIS A O 1
ATOM 638 N N . TYR A 1 81 ? 11.505 -3.592 -3.717 1.00 97.44 81 TYR A N 1
ATOM 639 C CA . TYR A 1 81 ? 10.850 -2.362 -4.167 1.00 97.44 81 TYR A CA 1
ATOM 640 C C . TYR A 1 81 ? 11.839 -1.211 -4.366 1.00 97.44 81 TYR A C 1
ATOM 642 O O . TYR A 1 81 ? 11.829 -0.565 -5.412 1.00 97.44 81 TYR A O 1
ATOM 650 N N . TYR A 1 82 ? 12.717 -0.970 -3.387 1.00 96.38 82 TYR A N 1
ATOM 651 C CA . TYR A 1 82 ? 13.664 0.151 -3.425 1.00 96.38 82 TYR A CA 1
ATOM 652 C C . TYR A 1 82 ? 14.774 0.003 -4.477 1.00 96.38 82 TYR A C 1
ATOM 654 O O . TYR A 1 82 ? 15.450 0.982 -4.787 1.00 96.38 82 TYR A O 1
ATOM 662 N N . LYS A 1 83 ? 14.974 -1.199 -5.028 1.00 95.12 83 LYS A N 1
ATOM 663 C CA . LYS A 1 83 ? 15.949 -1.472 -6.099 1.00 95.12 83 LYS A CA 1
ATOM 664 C C . LYS A 1 83 ? 15.299 -1.559 -7.479 1.00 95.12 83 LYS A C 1
ATOM 666 O O . LYS A 1 83 ? 16.005 -1.547 -8.483 1.00 95.12 83 LYS A O 1
ATOM 671 N N . GLU A 1 84 ? 13.978 -1.683 -7.526 1.00 96.38 84 GLU A N 1
ATOM 672 C CA . GLU A 1 84 ? 13.235 -1.943 -8.748 1.00 96.38 84 GLU A CA 1
ATOM 673 C C . GLU A 1 84 ? 12.937 -0.649 -9.511 1.00 96.38 84 GLU A C 1
ATOM 675 O O . GLU A 1 84 ? 12.574 0.379 -8.936 1.00 96.38 84 GLU A O 1
ATOM 680 N N . THR A 1 85 ? 13.075 -0.711 -10.833 1.00 95.75 85 THR A N 1
ATOM 681 C CA . THR A 1 85 ? 12.813 0.429 -11.726 1.00 95.75 85 THR A CA 1
ATOM 682 C C . THR A 1 85 ? 11.496 0.271 -12.474 1.00 95.75 85 THR A C 1
ATOM 684 O O . THR A 1 85 ? 10.865 1.273 -12.820 1.00 95.75 85 THR A O 1
ATOM 687 N N . ASP A 1 86 ? 11.035 -0.967 -12.673 1.00 97.50 86 ASP A N 1
ATOM 688 C CA . ASP A 1 86 ? 9.781 -1.237 -13.360 1.00 97.50 86 ASP A CA 1
ATOM 689 C C . ASP A 1 86 ? 8.568 -0.866 -12.492 1.00 97.50 86 ASP A C 1
ATOM 691 O O . ASP A 1 86 ? 8.387 -1.322 -11.358 1.00 97.50 86 ASP A O 1
ATOM 695 N N . ASN A 1 87 ? 7.696 -0.024 -13.047 1.00 97.38 87 ASN A N 1
ATOM 696 C CA . ASN A 1 87 ? 6.508 0.452 -12.345 1.00 97.38 87 ASN A CA 1
ATOM 697 C C . ASN A 1 87 ? 5.509 -0.669 -12.045 1.00 97.38 87 ASN A C 1
ATOM 699 O O . ASN A 1 87 ? 4.828 -0.594 -11.026 1.00 97.38 87 ASN A O 1
ATOM 703 N N . SER A 1 88 ? 5.408 -1.691 -12.896 1.00 97.81 88 SER A N 1
ATOM 704 C CA . SER A 1 88 ? 4.440 -2.782 -12.735 1.00 97.81 88 SER A CA 1
ATOM 705 C C . SER A 1 88 ? 4.830 -3.689 -11.572 1.00 97.81 88 SER A C 1
ATOM 707 O O . SER A 1 88 ? 3.967 -4.104 -10.795 1.00 97.81 88 SER A O 1
ATOM 709 N N . VAL A 1 89 ? 6.128 -3.953 -11.403 1.00 98.19 89 VAL A N 1
ATOM 710 C CA . VAL A 1 89 ? 6.654 -4.695 -10.248 1.00 98.19 89 VAL A CA 1
ATOM 711 C C . VAL A 1 89 ? 6.423 -3.909 -8.956 1.00 98.19 89 VAL A C 1
ATOM 713 O O . VAL A 1 89 ? 5.846 -4.449 -8.009 1.00 98.19 89 VAL A O 1
ATOM 716 N N . ARG A 1 90 ? 6.778 -2.615 -8.927 1.00 98.44 90 ARG A N 1
ATOM 717 C CA . ARG A 1 90 ? 6.549 -1.743 -7.757 1.00 98.44 90 ARG A CA 1
ATOM 718 C C . ARG A 1 90 ? 5.067 -1.625 -7.399 1.00 98.44 90 ARG A C 1
ATOM 720 O O . ARG A 1 90 ? 4.708 -1.773 -6.233 1.00 98.44 90 ARG A O 1
ATOM 727 N N . LEU A 1 91 ? 4.197 -1.460 -8.396 1.00 97.94 91 LEU A N 1
ATOM 728 C CA . LEU A 1 91 ? 2.740 -1.479 -8.231 1.00 97.94 91 LEU A CA 1
ATOM 729 C C . LEU A 1 91 ? 2.278 -2.795 -7.595 1.00 97.94 91 LEU A C 1
ATOM 731 O O . LEU A 1 91 ? 1.495 -2.796 -6.642 1.00 97.94 91 LEU A O 1
ATOM 735 N N . LYS A 1 92 ? 2.774 -3.931 -8.100 1.00 98.38 92 LYS A N 1
ATOM 736 C CA . LYS A 1 92 ? 2.379 -5.239 -7.584 1.00 98.38 92 LYS A CA 1
ATOM 737 C C . LYS A 1 92 ? 2.822 -5.426 -6.136 1.00 98.38 92 LYS A C 1
ATOM 739 O O . LYS A 1 92 ? 2.014 -5.901 -5.335 1.00 98.38 92 LYS A O 1
ATOM 744 N N . ILE A 1 93 ? 4.045 -5.017 -5.797 1.00 98.38 93 ILE A N 1
ATOM 745 C CA . ILE A 1 93 ? 4.551 -5.016 -4.419 1.00 98.38 93 ILE A CA 1
ATOM 746 C C . ILE A 1 93 ? 3.668 -4.146 -3.525 1.00 98.38 93 ILE A C 1
ATOM 748 O O . ILE A 1 93 ? 3.197 -4.639 -2.504 1.00 98.38 93 ILE A O 1
ATOM 752 N N . ALA A 1 94 ? 3.364 -2.911 -3.932 1.00 98.12 94 ALA A N 1
ATOM 753 C CA . ALA A 1 94 ? 2.484 -2.019 -3.181 1.00 98.12 94 ALA A CA 1
ATOM 754 C C . ALA A 1 94 ? 1.125 -2.673 -2.876 1.00 98.12 94 ALA A C 1
ATOM 756 O O . ALA A 1 94 ? 0.672 -2.622 -1.733 1.00 98.12 94 ALA A O 1
ATOM 757 N N . SER A 1 95 ? 0.514 -3.366 -3.849 1.00 98.00 95 SER A N 1
ATOM 758 C CA . SER A 1 95 ? -0.746 -4.102 -3.625 1.00 98.00 95 SER A CA 1
ATOM 759 C C . SER A 1 95 ? -0.596 -5.264 -2.632 1.00 98.00 95 SER A C 1
ATOM 761 O O . SER A 1 95 ? -1.505 -5.548 -1.853 1.00 98.00 95 SER A O 1
ATOM 763 N N . LEU A 1 96 ? 0.557 -5.945 -2.641 1.00 97.94 96 LEU A N 1
ATOM 764 C CA . LEU A 1 96 ? 0.827 -7.071 -1.750 1.00 97.94 96 LEU A CA 1
ATOM 765 C C . LEU A 1 96 ? 1.019 -6.616 -0.306 1.00 97.94 96 LEU A C 1
ATOM 767 O O . LEU A 1 96 ? 0.573 -7.325 0.587 1.00 97.94 96 LEU A O 1
ATOM 771 N N . LEU A 1 97 ? 1.603 -5.438 -0.069 1.00 97.88 97 LEU A N 1
ATOM 772 C CA . LEU A 1 97 ? 1.665 -4.845 1.272 1.00 97.88 97 LEU A CA 1
ATOM 773 C C . LEU A 1 97 ? 0.256 -4.673 1.859 1.00 97.88 97 LEU A C 1
ATOM 775 O O . LEU A 1 97 ? 0.000 -5.080 2.991 1.00 97.88 97 LEU A O 1
ATOM 779 N N . GLY A 1 98 ? -0.682 -4.160 1.055 1.00 96.00 98 GLY A N 1
ATOM 780 C CA . GLY A 1 98 ? -2.087 -4.035 1.444 1.00 96.00 98 GLY A CA 1
ATOM 781 C C . GLY A 1 98 ? -2.736 -5.392 1.721 1.00 96.00 98 GLY A C 1
ATOM 782 O O . GLY A 1 98 ? -3.378 -5.563 2.756 1.00 96.00 98 GLY A O 1
ATOM 783 N N . LEU A 1 99 ? -2.526 -6.384 0.850 1.00 96.38 99 LEU A N 1
ATOM 784 C CA . LEU A 1 99 ? -3.036 -7.747 1.049 1.00 96.38 99 LEU A CA 1
ATOM 785 C C . LEU A 1 99 ? -2.512 -8.378 2.346 1.00 96.38 99 LEU A C 1
ATOM 787 O O . LEU A 1 99 ? -3.291 -8.901 3.137 1.00 96.38 99 LEU A O 1
ATOM 791 N N . LEU A 1 100 ? -1.200 -8.309 2.566 1.00 96.75 100 LEU A N 1
ATOM 792 C CA . LEU A 1 100 ? -0.521 -8.902 3.716 1.00 96.75 100 LEU A CA 1
ATOM 793 C C . LEU A 1 100 ? -0.930 -8.237 5.028 1.00 96.75 100 LEU A C 1
ATOM 795 O O . LEU A 1 100 ? -1.082 -8.929 6.033 1.00 96.75 100 LEU A O 1
ATOM 799 N N . SER A 1 101 ? -1.193 -6.928 5.007 1.00 95.81 101 SER A N 1
ATOM 800 C CA . SER A 1 101 ? -1.686 -6.205 6.180 1.00 95.81 101 SER A CA 1
ATOM 801 C C . SER A 1 101 ? -3.029 -6.727 6.697 1.00 95.81 101 SER A C 1
ATOM 803 O O . SER A 1 101 ? -3.329 -6.513 7.862 1.00 95.81 101 SER A O 1
ATOM 805 N N . LYS A 1 102 ? -3.825 -7.407 5.854 1.00 95.44 102 LYS A N 1
ATOM 806 C CA . LYS A 1 102 ? -5.118 -8.016 6.217 1.00 95.44 102 LYS A CA 1
ATOM 807 C C . LYS A 1 102 ? -4.992 -9.445 6.749 1.00 95.44 102 LYS A C 1
ATOM 809 O O . LYS A 1 102 ? -6.001 -10.130 6.910 1.00 95.44 102 LYS A O 1
ATOM 814 N N . THR A 1 103 ? -3.775 -9.949 6.948 1.00 95.75 103 THR A N 1
ATOM 815 C CA . THR A 1 103 ? -3.583 -11.315 7.446 1.00 95.75 103 THR A CA 1
ATOM 816 C C . THR A 1 103 ? -4.130 -11.422 8.866 1.00 95.75 103 THR A C 1
ATOM 818 O O . THR A 1 103 ? -3.751 -10.651 9.743 1.00 95.75 103 THR A O 1
ATOM 821 N N . ASN A 1 104 ? -5.018 -12.386 9.111 1.00 93.81 104 ASN A N 1
ATOM 822 C CA . ASN A 1 104 ? -5.642 -12.559 10.422 1.00 93.81 104 ASN A CA 1
ATOM 823 C C . ASN A 1 104 ? -4.586 -12.737 11.524 1.00 93.81 104 ASN A C 1
ATOM 825 O O . ASN A 1 104 ? -3.725 -13.611 11.431 1.00 93.81 104 ASN A O 1
ATOM 829 N N . GLY A 1 105 ? -4.683 -11.923 12.578 1.00 93.06 105 GLY A N 1
ATOM 830 C CA . GLY A 1 105 ? -3.743 -11.929 13.703 1.00 93.06 105 GLY A CA 1
ATOM 831 C C . GLY A 1 105 ? -2.455 -11.132 13.469 1.00 93.06 105 GLY A C 1
ATOM 832 O O . GLY A 1 105 ? -1.656 -11.013 14.394 1.00 93.06 105 GLY A O 1
ATOM 833 N N . PHE A 1 106 ? -2.247 -10.570 12.276 1.00 94.94 106 PHE A N 1
ATOM 834 C CA . PHE A 1 106 ? -1.150 -9.644 12.016 1.00 94.94 106 PHE A CA 1
ATOM 835 C C . PHE A 1 106 ? -1.520 -8.240 12.510 1.00 94.94 106 PHE A C 1
ATOM 837 O O . PHE A 1 106 ? -2.635 -7.778 12.281 1.00 94.94 106 PHE A O 1
ATOM 844 N N . SER A 1 107 ? -0.590 -7.553 13.181 1.00 93.38 107 SER A N 1
ATOM 845 C CA . SER A 1 107 ? -0.784 -6.161 13.600 1.00 93.38 107 SER A CA 1
ATOM 846 C C . SER A 1 107 ? -0.229 -5.217 12.531 1.00 93.38 107 SER A C 1
ATOM 848 O O . SER A 1 107 ? 0.991 -5.153 12.370 1.00 93.38 107 SER A O 1
ATOM 850 N N . PRO A 1 108 ? -1.069 -4.461 11.804 1.00 92.31 108 PRO A N 1
ATOM 851 C CA . PRO A 1 108 ? -0.599 -3.626 10.706 1.00 92.31 108 PRO A CA 1
ATOM 852 C C . PRO A 1 108 ? 0.099 -2.337 11.172 1.00 92.31 108 PRO A C 1
ATOM 854 O O . PRO A 1 108 ? 0.710 -1.663 10.349 1.00 92.31 108 PRO A O 1
ATOM 857 N N . ASP A 1 109 ? 0.073 -2.016 12.472 1.00 90.88 109 ASP A N 1
ATOM 858 C CA . ASP A 1 109 ? 0.769 -0.857 13.057 1.00 90.88 109 ASP A CA 1
ATOM 859 C C . ASP A 1 109 ? 2.286 -0.892 12.790 1.00 90.88 109 ASP A C 1
ATOM 861 O O . ASP A 1 109 ? 2.885 0.117 12.421 1.00 90.88 109 ASP A O 1
ATOM 865 N N . CYS A 1 110 ? 2.892 -2.085 12.848 1.00 91.88 110 CYS A N 1
ATOM 866 C CA . CYS A 1 110 ? 4.339 -2.264 12.687 1.00 91.88 110 CYS A CA 1
ATOM 867 C C . CYS A 1 110 ? 4.882 -1.946 11.281 1.00 91.88 110 CYS A C 1
ATOM 869 O O . CYS A 1 110 ? 6.091 -1.826 11.122 1.00 91.88 110 CYS A O 1
ATOM 871 N N . ILE A 1 111 ? 4.014 -1.790 10.273 1.00 94.06 111 ILE A N 1
ATOM 872 C CA . ILE A 1 111 ? 4.406 -1.518 8.878 1.00 94.06 111 ILE A CA 1
ATOM 873 C C . ILE A 1 111 ? 3.918 -0.157 8.365 1.00 94.06 111 ILE A C 1
ATOM 875 O O . ILE A 1 111 ? 4.156 0.185 7.205 1.00 94.06 111 ILE A O 1
ATOM 879 N N . VAL A 1 112 ? 3.208 0.626 9.190 1.00 91.75 112 VAL A N 1
ATOM 880 C CA . VAL A 1 112 ? 2.630 1.910 8.757 1.00 91.75 112 VAL A CA 1
ATOM 881 C C . VAL A 1 112 ? 3.733 2.872 8.321 1.00 91.75 112 VAL A C 1
ATOM 883 O O . VAL A 1 112 ? 3.616 3.500 7.270 1.00 91.75 112 VAL A O 1
ATOM 886 N N . ASP A 1 113 ? 4.797 2.993 9.118 1.00 92.44 113 ASP A N 1
ATOM 887 C CA . ASP A 1 113 ? 5.921 3.886 8.816 1.00 92.44 113 ASP A CA 1
ATOM 888 C C . ASP A 1 113 ? 6.594 3.510 7.498 1.00 92.44 113 ASP A C 1
ATOM 890 O O . ASP A 1 113 ? 6.832 4.378 6.659 1.00 92.44 113 ASP A O 1
ATOM 894 N N . ASP A 1 114 ? 6.821 2.219 7.267 1.00 95.50 114 ASP A N 1
ATOM 895 C CA . ASP A 1 114 ? 7.399 1.728 6.019 1.00 95.50 114 ASP A CA 1
ATOM 896 C C . ASP A 1 114 ? 6.515 2.055 4.814 1.00 95.50 114 ASP A C 1
ATOM 898 O O . ASP A 1 114 ? 7.016 2.502 3.779 1.00 95.50 114 ASP A O 1
ATOM 902 N N . ALA A 1 115 ? 5.197 1.894 4.938 1.00 93.69 115 ALA A N 1
ATOM 903 C CA . ALA A 1 115 ? 4.261 2.221 3.868 1.00 93.69 115 ALA A CA 1
ATOM 904 C C . ALA A 1 115 ? 4.200 3.737 3.589 1.00 93.69 115 ALA A C 1
ATOM 906 O O . ALA A 1 115 ? 4.192 4.144 2.424 1.00 93.69 115 ALA A O 1
ATOM 907 N N . ILE A 1 116 ? 4.234 4.581 4.628 1.00 91.19 116 ILE A N 1
ATOM 908 C CA . ILE A 1 116 ? 4.305 6.047 4.488 1.00 91.19 116 ILE A CA 1
ATOM 909 C C . ILE A 1 116 ? 5.623 6.465 3.828 1.00 91.19 116 ILE A C 1
ATOM 911 O O . ILE A 1 116 ? 5.618 7.273 2.898 1.00 91.19 116 ILE A O 1
ATOM 915 N N . ASN A 1 117 ? 6.746 5.896 4.265 1.00 93.94 117 ASN A N 1
ATOM 916 C CA . ASN A 1 117 ? 8.063 6.170 3.692 1.00 93.94 117 ASN A CA 1
ATOM 917 C C . ASN A 1 117 ? 8.130 5.742 2.221 1.00 93.94 117 ASN A C 1
ATOM 919 O O . ASN A 1 117 ? 8.659 6.473 1.382 1.00 93.94 117 ASN A O 1
ATOM 923 N N . THR A 1 118 ? 7.552 4.587 1.890 1.00 95.38 118 THR A N 1
ATOM 924 C CA . THR A 1 118 ? 7.481 4.087 0.510 1.00 95.38 118 THR A CA 1
ATOM 925 C C . THR A 1 118 ? 6.682 5.049 -0.372 1.00 95.38 118 THR A C 1
ATOM 927 O O . THR A 1 118 ? 7.139 5.424 -1.451 1.00 95.38 118 THR A O 1
ATOM 930 N N . LEU A 1 119 ? 5.531 5.524 0.112 1.00 91.81 119 LEU A N 1
ATOM 931 C CA . LEU A 1 119 ? 4.704 6.512 -0.582 1.00 91.81 119 LEU A CA 1
ATOM 932 C C . LEU A 1 119 ? 5.425 7.854 -0.774 1.00 91.81 119 LEU A C 1
ATOM 934 O O . LEU A 1 119 ? 5.385 8.411 -1.869 1.00 91.81 119 LEU A O 1
ATOM 938 N N . GLY A 1 120 ? 6.113 8.355 0.256 1.00 89.00 120 GLY A N 1
ATOM 939 C CA . GLY A 1 120 ? 6.839 9.629 0.204 1.00 89.00 120 GLY A CA 1
ATOM 940 C C . GLY A 1 120 ? 7.982 9.653 -0.816 1.00 89.00 120 GLY A C 1
ATOM 941 O O . GLY A 1 120 ? 8.303 10.711 -1.357 1.00 89.00 120 GLY A O 1
ATOM 942 N N . ASN A 1 121 ? 8.562 8.491 -1.122 1.00 91.56 121 ASN A N 1
ATOM 943 C CA . ASN A 1 121 ? 9.649 8.351 -2.091 1.00 91.56 121 ASN A CA 1
ATOM 944 C C . ASN A 1 121 ? 9.170 8.024 -3.518 1.00 91.56 121 ASN A C 1
ATOM 946 O O . ASN A 1 121 ? 9.974 8.042 -4.457 1.00 91.56 121 ASN A O 1
ATOM 950 N N . GLU A 1 122 ? 7.882 7.731 -3.715 1.00 93.06 122 GLU A N 1
ATOM 951 C CA . GLU A 1 122 ? 7.371 7.281 -5.006 1.00 93.06 122 GLU A CA 1
ATOM 952 C C . GLU A 1 122 ? 7.104 8.435 -5.993 1.00 93.06 122 GLU A C 1
ATOM 954 O O . GLU A 1 122 ? 6.585 9.509 -5.665 1.00 93.06 122 GLU A O 1
ATOM 959 N N . LYS A 1 123 ? 7.447 8.189 -7.261 1.00 89.62 123 LYS A N 1
ATOM 960 C CA . LYS A 1 123 ? 7.331 9.148 -8.369 1.00 89.62 123 LYS A CA 1
ATOM 961 C C . LYS A 1 123 ? 6.252 8.753 -9.376 1.00 89.62 123 LYS A C 1
ATOM 963 O O . LYS A 1 123 ? 5.623 9.625 -9.965 1.00 89.62 123 LYS A O 1
ATOM 968 N N . SER A 1 124 ? 6.027 7.457 -9.577 1.00 90.75 124 SER A N 1
ATOM 969 C CA . SER A 1 124 ? 5.001 6.933 -10.472 1.00 90.75 124 SER A CA 1
ATOM 970 C C . SER A 1 124 ? 3.621 7.133 -9.871 1.00 90.75 124 SER A C 1
ATOM 972 O O . SER A 1 124 ? 3.299 6.608 -8.809 1.00 90.75 124 SER A O 1
ATOM 974 N N . HIS A 1 125 ? 2.761 7.840 -10.593 1.00 85.00 125 HIS A N 1
ATOM 975 C CA . HIS A 1 125 ? 1.401 8.101 -10.141 1.00 85.00 125 HIS A CA 1
ATOM 976 C C . HIS A 1 125 ? 0.539 6.845 -9.989 1.00 85.00 125 HIS A C 1
ATOM 978 O O . HIS A 1 125 ? -0.318 6.800 -9.113 1.00 85.00 125 HIS A O 1
ATOM 984 N N . GLN A 1 126 ? 0.756 5.828 -10.828 1.00 88.56 126 GLN A N 1
ATOM 985 C CA . GLN A 1 126 ? 0.034 4.561 -10.701 1.00 88.56 126 GLN A CA 1
ATOM 986 C C . GLN A 1 126 ? 0.412 3.857 -9.395 1.00 88.56 126 GLN A C 1
ATOM 988 O O . GLN A 1 126 ? -0.458 3.374 -8.676 1.00 88.56 126 GLN A O 1
ATOM 993 N N . VAL A 1 127 ? 1.705 3.858 -9.062 1.00 94.25 127 VAL A N 1
ATOM 994 C CA . VAL A 1 127 ? 2.208 3.254 -7.826 1.00 94.25 127 VAL A CA 1
ATOM 995 C C . VAL A 1 127 ? 1.772 4.070 -6.607 1.00 94.25 127 VAL A C 1
ATOM 997 O O . VAL A 1 127 ? 1.330 3.486 -5.624 1.00 94.25 127 VAL A O 1
ATOM 1000 N N . LEU A 1 128 ? 1.778 5.406 -6.692 1.00 90.25 128 LEU A N 1
ATOM 1001 C CA . LEU A 1 128 ? 1.233 6.288 -5.652 1.00 90.25 128 LEU A CA 1
ATOM 1002 C C . LEU A 1 128 ? -0.236 5.992 -5.355 1.00 90.25 128 LEU A C 1
ATOM 1004 O O . LEU A 1 128 ? -0.600 5.852 -4.193 1.00 90.25 128 LEU A O 1
ATOM 1008 N N . ALA A 1 129 ? -1.074 5.868 -6.387 1.00 83.88 129 ALA A N 1
ATOM 1009 C CA . ALA A 1 129 ? -2.488 5.548 -6.204 1.00 83.88 129 ALA A CA 1
ATOM 1010 C C . ALA A 1 129 ? -2.673 4.202 -5.485 1.00 83.88 129 ALA A C 1
ATOM 1012 O O . ALA A 1 129 ? -3.480 4.100 -4.564 1.00 83.88 129 ALA A O 1
ATOM 1013 N N . GLN A 1 130 ? -1.879 3.191 -5.849 1.00 92.81 130 GLN A N 1
ATOM 1014 C CA . GLN A 1 130 ? -1.915 1.892 -5.179 1.00 92.81 130 GLN A CA 1
ATOM 1015 C C . GLN A 1 130 ? -1.405 1.952 -3.734 1.00 92.81 130 GLN A C 1
ATOM 1017 O O . GLN A 1 130 ? -1.949 1.269 -2.873 1.00 92.81 130 GLN A O 1
ATOM 1022 N N . LEU A 1 131 ? -0.375 2.748 -3.445 1.00 92.69 131 LEU A N 1
ATOM 1023 C CA . LEU A 1 131 ? 0.136 2.928 -2.084 1.00 92.69 131 LEU A CA 1
ATOM 1024 C C . LEU A 1 131 ? -0.854 3.693 -1.196 1.00 92.69 131 LEU A C 1
ATOM 1026 O O . LEU A 1 131 ? -0.972 3.368 -0.019 1.00 92.69 131 LEU A O 1
ATOM 1030 N N . LEU A 1 132 ? -1.599 4.655 -1.750 1.00 86.44 132 LEU A N 1
ATOM 1031 C CA . LEU A 1 132 ? -2.703 5.314 -1.046 1.00 86.44 132 LEU A CA 1
ATOM 1032 C C . LEU A 1 132 ? -3.809 4.312 -0.684 1.00 86.44 132 LEU A C 1
ATOM 1034 O O . LEU A 1 132 ? -4.253 4.294 0.462 1.00 86.44 132 LEU A O 1
ATOM 1038 N N . ASP A 1 133 ? -4.200 3.441 -1.619 1.00 86.62 133 ASP A N 1
ATOM 1039 C CA . ASP A 1 133 ? -5.147 2.347 -1.353 1.00 86.62 133 ASP A CA 1
ATOM 1040 C C . ASP A 1 133 ? -4.617 1.385 -0.273 1.00 86.62 133 ASP A C 1
ATOM 1042 O O . ASP A 1 133 ? -5.324 1.038 0.675 1.00 86.62 133 ASP A O 1
ATOM 1046 N N . THR A 1 134 ? -3.332 1.033 -0.335 1.00 92.94 134 THR A N 1
ATOM 1047 C CA . THR A 1 134 ? -2.663 0.220 0.690 1.00 92.94 134 THR A CA 1
ATOM 1048 C C . THR A 1 134 ? -2.685 0.885 2.068 1.00 92.94 134 THR A C 1
ATOM 1050 O O . THR A 1 134 ? -2.994 0.222 3.059 1.00 92.94 134 THR A O 1
ATOM 1053 N N . LEU A 1 135 ? -2.401 2.185 2.159 1.00 89.00 135 LEU A N 1
ATOM 1054 C CA . LEU A 1 135 ? -2.461 2.926 3.421 1.00 89.00 135 LEU A CA 1
ATOM 1055 C C . LEU A 1 135 ? -3.883 3.028 3.972 1.00 89.00 135 LEU A C 1
ATOM 1057 O O . LEU A 1 135 ? -4.073 2.915 5.181 1.00 89.00 135 LEU A O 1
ATOM 1061 N N . LEU A 1 136 ? -4.883 3.202 3.109 1.00 84.62 136 LEU A N 1
ATOM 1062 C CA . LEU 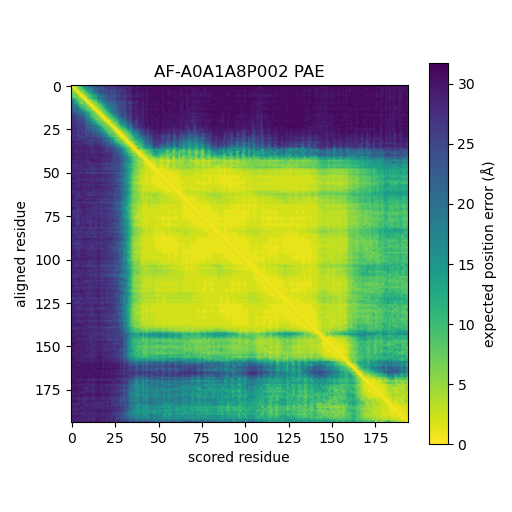A 1 136 ? -6.290 3.173 3.503 1.00 84.62 136 LEU A CA 1
ATOM 1063 C C . LEU A 1 136 ? -6.673 1.808 4.084 1.00 84.62 136 LEU A C 1
ATOM 1065 O O . LEU A 1 136 ? -7.303 1.733 5.140 1.00 84.62 136 LEU A O 1
ATOM 1069 N N . VAL A 1 137 ? -6.255 0.726 3.429 1.00 89.50 137 VAL A N 1
ATOM 1070 C CA . VAL A 1 137 ? -6.444 -0.642 3.921 1.00 89.50 137 VAL A CA 1
ATOM 1071 C C . VAL A 1 137 ? -5.799 -0.835 5.296 1.00 89.50 137 VAL A C 1
ATOM 1073 O O . VAL A 1 137 ? -6.450 -1.357 6.201 1.00 89.50 137 VAL A O 1
ATOM 1076 N N . ILE A 1 138 ? -4.552 -0.399 5.475 1.00 90.69 138 ILE A N 1
ATOM 1077 C CA . ILE A 1 138 ? -3.833 -0.484 6.753 1.00 90.69 138 ILE A CA 1
ATOM 1078 C C . ILE A 1 138 ? -4.558 0.331 7.833 1.00 90.69 138 ILE A C 1
ATOM 1080 O O . ILE A 1 138 ? -4.867 -0.194 8.901 1.00 90.69 138 ILE A O 1
ATOM 1084 N N . GLY A 1 139 ? -4.897 1.588 7.541 1.00 84.75 139 GLY A N 1
ATOM 1085 C CA . GLY A 1 139 ? -5.556 2.494 8.482 1.00 84.75 139 GLY A CA 1
ATOM 1086 C C . GLY A 1 139 ? -6.941 2.017 8.921 1.00 84.75 139 GLY A C 1
ATOM 1087 O O . GLY A 1 139 ? -7.293 2.170 10.087 1.00 84.75 139 GLY A O 1
ATOM 1088 N N . SER A 1 140 ? -7.701 1.369 8.030 1.00 84.00 140 SER A N 1
ATOM 1089 C CA . SER A 1 140 ? -9.023 0.809 8.361 1.00 84.00 140 SER A CA 1
ATOM 1090 C C . SER A 1 140 ? -8.982 -0.307 9.412 1.00 84.00 140 SER A C 1
ATOM 1092 O O . SER A 1 140 ? -9.994 -0.599 10.042 1.00 84.00 140 SER A O 1
ATOM 1094 N N . GLN A 1 141 ? -7.811 -0.911 9.623 1.00 85.94 141 GLN A N 1
ATOM 1095 C CA . GLN A 1 141 ? -7.588 -1.961 10.617 1.00 85.94 141 GLN A CA 1
ATOM 1096 C C . GLN A 1 141 ? -7.064 -1.413 11.954 1.00 85.94 141 GLN A C 1
ATOM 1098 O O . GLN A 1 141 ? -6.872 -2.180 12.894 1.00 85.94 141 GLN A O 1
ATOM 1103 N N . LEU A 1 142 ? -6.850 -0.095 12.055 1.00 83.69 142 LEU A N 1
ATOM 1104 C CA . LEU A 1 142 ? -6.337 0.593 13.242 1.00 83.69 142 LEU A CA 1
ATOM 1105 C C . LEU A 1 142 ? -7.337 1.653 13.768 1.00 83.69 142 LEU A C 1
ATOM 1107 O O . LEU A 1 142 ? -6.953 2.815 13.938 1.00 83.69 142 LEU A O 1
ATOM 1111 N N . PRO A 1 143 ? -8.615 1.299 14.037 1.00 71.06 143 PRO A N 1
ATOM 1112 C CA . PRO A 1 143 ? -9.636 2.274 14.448 1.00 71.06 143 PRO A CA 1
ATOM 1113 C C . PRO A 1 143 ? -9.295 2.962 15.780 1.00 71.06 143 PRO A C 1
ATOM 1115 O O . PRO A 1 143 ? -9.518 4.161 15.944 1.00 71.06 143 PRO A O 1
ATOM 1118 N N . GLU A 1 144 ? -8.637 2.239 16.687 1.00 75.56 144 GLU A N 1
ATOM 1119 C CA . GLU A 1 144 ? -8.257 2.722 18.020 1.00 75.56 144 GLU A CA 1
ATOM 1120 C C . GLU A 1 144 ? -7.033 3.655 18.026 1.00 75.56 144 GLU A C 1
ATOM 1122 O O . GLU A 1 144 ? -6.608 4.112 19.087 1.00 75.56 144 GLU A O 1
ATOM 1127 N N . SER A 1 145 ? -6.448 3.968 16.861 1.00 77.38 145 SER A N 1
ATOM 1128 C CA . SER A 1 145 ? -5.291 4.867 16.753 1.00 77.38 145 SER A CA 1
ATOM 1129 C C . SER A 1 145 ? -5.638 6.159 15.997 1.00 77.38 145 SER A C 1
ATOM 1131 O O . SER A 1 145 ? -5.410 6.276 14.788 1.00 77.38 145 SER A O 1
ATOM 1133 N N . PRO A 1 146 ? -6.192 7.181 16.686 1.00 74.62 146 PRO A N 1
ATOM 1134 C CA . PRO A 1 146 ? -6.435 8.505 16.105 1.00 74.62 146 PRO A CA 1
ATOM 1135 C C . PRO A 1 146 ? -5.170 9.149 15.537 1.00 74.62 146 PRO A C 1
ATOM 1137 O O . PRO A 1 146 ? -5.222 9.770 14.480 1.00 74.62 146 PRO A O 1
ATOM 1140 N N . ALA A 1 147 ? -4.027 8.968 16.205 1.00 77.62 147 ALA A N 1
ATOM 1141 C CA . ALA A 1 147 ? -2.751 9.536 15.778 1.00 77.62 147 ALA A CA 1
ATOM 1142 C C . ALA A 1 147 ? -2.287 8.962 14.432 1.00 77.62 147 ALA A C 1
ATOM 1144 O O . ALA A 1 147 ? -1.884 9.715 13.545 1.00 77.62 147 ALA A O 1
ATOM 1145 N N . VAL A 1 148 ? -2.393 7.639 14.250 1.00 76.44 148 VAL A N 1
ATOM 1146 C CA . VAL A 1 148 ? -2.058 6.997 12.972 1.00 76.44 148 VAL A CA 1
ATOM 1147 C C . VAL A 1 148 ? -3.017 7.463 11.882 1.00 76.44 148 VAL A C 1
ATOM 1149 O O . VAL A 1 148 ? -2.554 7.849 10.812 1.00 76.44 148 VAL A O 1
ATOM 1152 N N . ARG A 1 149 ? -4.328 7.519 12.151 1.00 73.12 149 ARG A N 1
ATOM 1153 C CA . ARG A 1 149 ? -5.306 8.024 11.172 1.00 73.12 149 ARG A CA 1
ATOM 1154 C C . ARG A 1 149 ? -5.029 9.463 10.758 1.00 73.12 149 ARG A C 1
ATOM 1156 O O . ARG A 1 149 ? -4.935 9.718 9.564 1.00 73.12 149 ARG A O 1
ATOM 1163 N N . LEU A 1 150 ? -4.823 10.379 11.705 1.00 74.62 150 LEU A N 1
ATOM 1164 C CA . LEU A 1 150 ? -4.466 11.771 11.407 1.00 74.62 150 LEU A CA 1
ATOM 1165 C C . LEU A 1 150 ? -3.210 11.857 10.537 1.00 74.62 150 LEU A C 1
ATOM 1167 O O . LEU A 1 150 ? -3.208 12.553 9.525 1.00 74.62 150 LEU A O 1
ATOM 1171 N N . ARG A 1 151 ? -2.174 11.079 10.860 1.00 79.62 151 ARG A N 1
ATOM 1172 C CA . ARG A 1 151 ? -0.943 11.045 10.065 1.00 79.62 151 ARG A CA 1
ATOM 1173 C C . ARG A 1 151 ? -1.175 10.516 8.647 1.00 79.62 151 ARG A C 1
ATOM 1175 O O . ARG A 1 151 ? -0.625 11.066 7.698 1.00 79.62 151 ARG A O 1
ATOM 1182 N N . LEU A 1 152 ? -1.993 9.474 8.484 1.00 75.25 152 LEU A N 1
ATOM 1183 C CA . LEU A 1 152 ? -2.363 8.946 7.166 1.00 75.25 152 LEU A CA 1
ATOM 1184 C C . LEU A 1 152 ? -3.142 9.977 6.338 1.00 75.25 152 LEU A C 1
ATOM 1186 O O . LEU A 1 152 ? -2.907 10.089 5.134 1.00 75.25 152 LEU A O 1
ATOM 1190 N N . ILE A 1 153 ? -4.012 10.758 6.979 1.00 71.12 153 ILE A N 1
ATOM 1191 C CA . ILE A 1 153 ? -4.754 11.852 6.341 1.00 71.12 153 ILE A CA 1
ATOM 1192 C C . ILE A 1 153 ? -3.792 12.945 5.895 1.00 71.12 153 ILE A C 1
ATOM 1194 O O . ILE A 1 153 ? -3.773 13.275 4.717 1.00 71.12 153 ILE A O 1
ATOM 1198 N N . GLU A 1 154 ? -2.932 13.450 6.779 1.00 75.19 154 GLU A N 1
ATOM 1199 C CA . GLU A 1 154 ? -1.957 14.490 6.429 1.00 75.19 154 GLU A CA 1
ATOM 1200 C C . GLU A 1 154 ? -1.064 14.087 5.251 1.00 75.19 154 GLU A C 1
ATOM 1202 O O . GLU A 1 154 ? -0.780 14.902 4.369 1.00 75.19 154 GLU A O 1
ATOM 1207 N N . VAL A 1 155 ? -0.616 12.830 5.230 1.00 74.75 155 VAL A N 1
ATOM 1208 C CA . VAL A 1 155 ? 0.185 12.277 4.135 1.00 74.75 155 VAL A CA 1
ATOM 1209 C C . VAL A 1 155 ? -0.624 12.248 2.836 1.00 74.75 155 VAL A C 1
ATOM 1211 O O . VAL A 1 155 ? -0.115 12.681 1.799 1.00 74.75 155 VAL A O 1
ATOM 1214 N N . ALA A 1 156 ? -1.885 11.809 2.885 1.00 69.50 156 ALA A N 1
ATOM 1215 C CA . ALA A 1 156 ? -2.777 11.841 1.732 1.00 69.50 156 ALA A CA 1
ATOM 1216 C C . ALA A 1 156 ? -2.996 13.280 1.227 1.00 69.50 156 ALA A C 1
ATOM 1218 O O . ALA A 1 156 ? -2.817 13.527 0.035 1.00 69.50 156 ALA A O 1
ATOM 1219 N N . CYS A 1 157 ? -3.279 14.242 2.111 1.00 66.69 157 CYS A N 1
ATOM 1220 C CA . CYS A 1 157 ? -3.497 15.647 1.752 1.00 66.69 157 CYS A CA 1
ATOM 1221 C C . CYS A 1 157 ? -2.256 16.283 1.113 1.00 66.69 157 CYS A C 1
ATOM 1223 O O . CYS A 1 157 ? -2.348 16.937 0.076 1.00 66.69 157 CYS A O 1
ATOM 1225 N N . LYS A 1 158 ? -1.065 16.067 1.687 1.00 68.50 158 LYS A N 1
ATOM 1226 C CA . LYS A 1 158 ? 0.194 16.625 1.154 1.00 68.50 158 LYS A CA 1
ATOM 1227 C C . LYS A 1 158 ? 0.475 16.164 -0.275 1.00 68.50 158 LYS A C 1
ATOM 1229 O O . LYS A 1 158 ? 0.956 16.947 -1.091 1.00 68.50 158 LYS A O 1
ATOM 1234 N N . LEU A 1 159 ? 0.165 14.910 -0.591 1.00 65.12 159 LEU A N 1
ATOM 1235 C CA . LEU A 1 159 ? 0.362 14.356 -1.933 1.00 65.12 159 LEU A CA 1
ATOM 1236 C C . LEU A 1 159 ? -0.702 14.822 -2.933 1.00 65.12 159 LEU A C 1
ATOM 1238 O O . LEU A 1 159 ? -0.440 14.809 -4.134 1.00 65.12 159 LEU A O 1
ATOM 1242 N N . GLN A 1 160 ? -1.872 15.242 -2.446 1.00 57.16 160 GLN A N 1
ATOM 1243 C CA . GLN A 1 160 ? -2.958 15.812 -3.249 1.00 57.16 160 GLN A CA 1
ATOM 1244 C C . GLN A 1 160 ? -2.724 17.294 -3.578 1.00 57.16 160 GLN A C 1
ATOM 1246 O O . GLN A 1 160 ? -3.041 17.725 -4.684 1.00 57.16 160 GLN A O 1
ATOM 1251 N N . LEU A 1 161 ? -2.130 18.058 -2.654 1.00 49.56 161 LEU A N 1
ATOM 1252 C CA . LEU A 1 161 ? -1.870 19.496 -2.814 1.00 49.56 161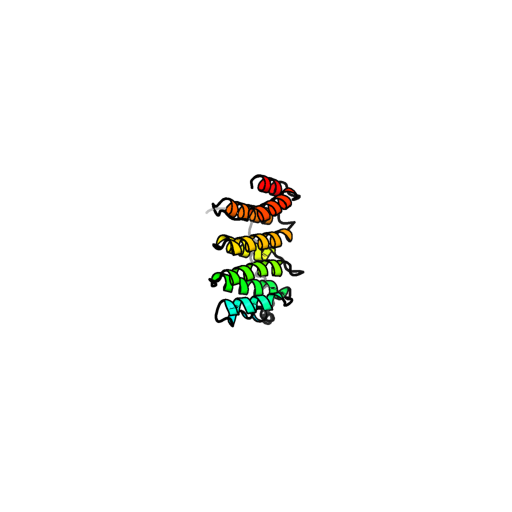 LEU A CA 1
ATOM 1253 C C . LEU A 1 161 ? -0.644 19.807 -3.687 1.00 49.56 161 LEU A C 1
ATOM 1255 O O . LEU A 1 161 ? -0.548 20.891 -4.261 1.00 49.56 161 LEU A O 1
ATOM 1259 N N . HIS A 1 162 ? 0.288 18.864 -3.831 1.00 53.19 162 HIS A N 1
ATOM 1260 C CA . HIS A 1 162 ? 1.392 19.000 -4.776 1.00 53.19 162 HIS A CA 1
ATOM 1261 C C . HIS A 1 162 ? 0.946 18.625 -6.198 1.00 53.19 162 HIS A C 1
ATOM 1263 O O . HIS A 1 162 ? 1.039 17.467 -6.584 1.00 53.19 162 HIS A O 1
ATOM 1269 N N . ASP A 1 163 ? 0.460 19.618 -6.947 1.00 50.84 163 ASP A N 1
ATOM 1270 C CA . ASP A 1 163 ? 0.506 19.842 -8.412 1.00 50.84 163 ASP A CA 1
ATOM 1271 C C . ASP A 1 163 ? 0.740 18.630 -9.359 1.00 50.84 163 ASP A C 1
ATOM 1273 O O . ASP A 1 163 ? 1.551 18.677 -10.282 1.00 50.84 163 ASP A O 1
ATOM 1277 N N . ARG A 1 164 ? 0.066 17.492 -9.129 1.00 57.84 164 ARG A N 1
ATOM 1278 C CA . ARG A 1 164 ? 0.274 16.234 -9.885 1.00 57.84 164 ARG A CA 1
ATOM 1279 C C . ARG A 1 164 ? -0.894 15.835 -10.796 1.00 57.84 164 ARG A C 1
ATOM 1281 O O . ARG A 1 164 ? -0.856 14.754 -11.378 1.00 57.84 164 ARG A O 1
ATOM 1288 N N . GLY A 1 165 ? -1.901 16.703 -10.947 1.00 52.12 165 GLY A N 1
ATOM 1289 C CA . GLY A 1 165 ? -2.837 16.740 -12.084 1.00 52.12 165 GLY A CA 1
ATOM 1290 C C . GLY A 1 165 ? -3.470 15.415 -12.543 1.00 52.12 165 GLY A C 1
ATOM 1291 O O . GLY A 1 165 ? -3.593 15.196 -13.746 1.00 52.12 165 GLY A O 1
ATOM 1292 N N . MET A 1 166 ? -3.857 14.507 -11.639 1.00 52.09 166 MET A N 1
ATOM 1293 C CA . MET A 1 166 ? -4.292 13.148 -12.007 1.00 52.09 166 MET A CA 1
ATOM 1294 C C . MET A 1 166 ? -5.578 12.695 -11.305 1.00 52.09 166 MET A C 1
ATOM 1296 O O . MET A 1 166 ? -5.951 13.230 -10.267 1.00 52.09 166 MET A O 1
ATOM 1300 N N . LYS A 1 167 ? -6.230 11.672 -11.892 1.00 48.12 167 LYS A N 1
ATOM 1301 C CA . LYS A 1 167 ? -7.525 11.019 -11.560 1.00 48.12 167 LYS A CA 1
ATOM 1302 C C . LYS A 1 167 ? -7.647 10.422 -10.137 1.00 48.12 167 LYS A C 1
ATOM 1304 O O . LYS A 1 167 ? -8.370 9.454 -9.928 1.00 48.12 167 LYS A O 1
ATOM 1309 N N . ILE A 1 168 ? -6.952 10.983 -9.155 1.00 53.56 168 ILE A N 1
ATOM 1310 C CA . ILE A 1 168 ? -7.045 10.631 -7.737 1.00 53.56 168 ILE A CA 1
ATOM 1311 C C . ILE A 1 168 ? -8.399 11.097 -7.172 1.00 53.56 168 ILE A C 1
ATOM 1313 O O . ILE A 1 168 ? -8.851 10.532 -6.191 1.00 53.56 168 ILE A O 1
ATOM 1317 N N . TYR A 1 169 ? -9.109 12.031 -7.825 1.00 52.69 169 TYR A N 1
ATOM 1318 C CA . TYR A 1 169 ? -10.392 12.591 -7.362 1.00 52.69 169 TYR A CA 1
ATOM 1319 C C . TYR A 1 169 ? -11.408 11.566 -6.858 1.00 52.69 169 TYR A C 1
ATOM 1321 O O . TYR A 1 169 ? -12.082 11.834 -5.874 1.00 52.69 169 TYR A O 1
ATOM 1329 N N . GLN A 1 170 ? -11.514 10.393 -7.485 1.00 54.22 170 GLN A N 1
ATOM 1330 C CA . GLN A 1 170 ? -12.496 9.396 -7.060 1.00 54.22 170 GLN A CA 1
ATOM 1331 C C . GLN A 1 170 ? -12.057 8.621 -5.812 1.00 54.22 170 GLN A C 1
ATOM 1333 O O . GLN A 1 170 ? -12.877 8.370 -4.938 1.00 54.22 170 GLN A O 1
ATOM 1338 N N . ILE A 1 171 ? -10.762 8.312 -5.693 1.00 59.09 171 ILE A N 1
ATOM 1339 C CA . ILE A 1 171 ? -10.188 7.743 -4.465 1.00 59.09 171 ILE A CA 1
ATOM 1340 C C . ILE A 1 171 ? -10.219 8.797 -3.350 1.00 59.09 171 ILE A C 1
ATOM 1342 O O . ILE A 1 171 ? -10.558 8.467 -2.224 1.00 59.09 171 ILE A O 1
ATOM 1346 N N . ILE A 1 172 ? -9.938 10.067 -3.666 1.00 58.19 172 ILE A N 1
ATOM 1347 C CA . ILE A 1 172 ? -10.016 11.201 -2.731 1.00 58.19 172 ILE A CA 1
ATOM 1348 C C . ILE A 1 172 ? -11.435 11.358 -2.213 1.00 58.19 172 ILE A C 1
ATOM 1350 O O . ILE A 1 172 ? -11.624 11.456 -1.011 1.00 58.19 172 ILE A O 1
ATOM 1354 N N . TYR A 1 173 ? -12.421 11.374 -3.107 1.00 60.78 173 TYR A N 1
ATOM 1355 C CA . TYR A 1 173 ? -13.818 11.524 -2.732 1.00 60.78 173 TYR A CA 1
ATOM 1356 C C . TYR A 1 173 ? -14.257 10.384 -1.819 1.00 60.78 173 TYR A C 1
ATOM 1358 O O . TYR A 1 173 ? -14.812 10.629 -0.755 1.00 60.78 173 TYR A O 1
ATOM 1366 N N . ASP A 1 174 ? -13.937 9.144 -2.186 1.00 65.19 174 ASP A N 1
ATOM 1367 C CA . ASP A 1 174 ? -14.301 7.985 -1.378 1.00 65.19 174 ASP A CA 1
ATOM 1368 C C . ASP A 1 174 ? -13.578 7.984 -0.017 1.00 65.19 174 ASP A C 1
ATOM 1370 O O . ASP A 1 174 ? -14.190 7.711 1.015 1.00 65.19 174 ASP A O 1
ATOM 1374 N N . GLN A 1 175 ? -12.303 8.389 0.018 1.00 66.50 175 GLN A N 1
ATOM 1375 C CA . GLN A 1 175 ? -11.544 8.592 1.253 1.00 66.50 175 GLN A CA 1
ATOM 1376 C C . GLN A 1 175 ? -12.182 9.684 2.121 1.00 66.50 175 GLN A C 1
ATOM 1378 O O . GLN A 1 175 ? -12.441 9.454 3.298 1.00 66.50 175 GLN A O 1
ATOM 1383 N N . ALA A 1 176 ? -12.463 10.856 1.550 1.00 65.88 176 ALA A N 1
ATOM 1384 C CA . ALA A 1 176 ? -13.058 11.991 2.243 1.00 65.88 176 ALA A CA 1
ATOM 1385 C C . ALA A 1 176 ? -14.442 11.631 2.791 1.00 65.88 176 ALA A C 1
ATOM 1387 O O . ALA A 1 176 ? -14.719 11.903 3.953 1.00 65.88 176 ALA A O 1
ATOM 1388 N N . CYS A 1 177 ? -15.282 10.932 2.023 1.00 72.06 177 CYS A N 1
ATOM 1389 C CA . CYS A 1 177 ? -16.576 10.434 2.490 1.00 72.06 177 CYS A CA 1
ATOM 1390 C C . CYS A 1 177 ? -16.442 9.497 3.699 1.00 72.06 177 CYS A C 1
ATOM 1392 O O . CYS A 1 177 ? -17.201 9.627 4.665 1.00 72.06 177 CYS A O 1
ATOM 1394 N N . ARG A 1 178 ? -15.465 8.581 3.682 1.00 69.88 178 ARG A N 1
ATOM 1395 C CA . ARG A 1 178 ? -15.194 7.696 4.825 1.00 69.88 178 ARG A CA 1
ATOM 1396 C C . ARG A 1 178 ? -14.680 8.474 6.039 1.00 69.88 178 ARG A C 1
ATOM 1398 O O . ARG A 1 178 ? -15.154 8.234 7.141 1.00 69.88 178 ARG A O 1
ATOM 1405 N N . LEU A 1 179 ? -13.767 9.425 5.842 1.00 68.88 179 LEU A N 1
ATOM 1406 C CA . LEU A 1 179 ? -13.192 10.244 6.917 1.00 68.88 179 LEU A CA 1
ATOM 1407 C C . LEU A 1 179 ? -14.201 11.229 7.526 1.00 68.88 179 LEU A C 1
ATOM 1409 O O . LEU A 1 179 ? -14.177 11.466 8.729 1.00 68.88 179 LEU A O 1
ATOM 1413 N N . LEU A 1 180 ? -15.113 11.779 6.722 1.00 73.81 180 LEU A N 1
ATOM 1414 C CA . LEU A 1 180 ? -16.225 12.612 7.196 1.00 73.81 180 LEU A CA 1
ATOM 1415 C C . LEU A 1 180 ? -17.206 11.821 8.070 1.00 73.81 180 LEU A C 1
ATOM 1417 O O . LEU A 1 180 ? -17.892 12.412 8.902 1.00 73.81 180 LEU A O 1
ATOM 1421 N N . SER A 1 181 ? -17.247 10.499 7.897 1.00 77.56 181 SER A N 1
ATOM 1422 C CA . SER A 1 181 ? -18.063 9.579 8.693 1.00 77.56 181 SER A CA 1
ATOM 1423 C C . SER A 1 181 ? -17.313 9.001 9.903 1.00 77.56 181 SER A C 1
ATOM 1425 O O . SER A 1 181 ? -17.862 8.149 10.592 1.00 77.56 181 SER A O 1
ATOM 1427 N N . ASP A 1 182 ? -16.069 9.423 10.159 1.00 80.31 182 ASP A N 1
ATOM 1428 C CA . ASP A 1 182 ? -15.252 8.920 11.269 1.00 80.31 182 ASP A CA 1
ATOM 1429 C C . ASP A 1 182 ? -15.765 9.440 12.622 1.00 80.31 182 ASP A C 1
ATOM 1431 O O . ASP A 1 182 ? -16.151 10.605 12.744 1.00 80.31 182 ASP A O 1
ATOM 1435 N N . ASP A 1 183 ? -15.734 8.602 13.660 1.00 78.31 183 ASP A N 1
ATOM 1436 C CA . ASP A 1 183 ? -16.222 8.942 15.002 1.00 78.31 183 ASP A CA 1
ATOM 1437 C C . ASP A 1 183 ? -15.399 10.053 15.684 1.00 78.31 183 ASP A C 1
ATOM 1439 O O . ASP A 1 183 ? -15.915 10.788 16.536 1.00 78.31 183 ASP A O 1
ATOM 1443 N N . TYR A 1 184 ? -14.146 10.263 15.271 1.00 76.44 184 TYR A N 1
ATOM 1444 C CA . TYR A 1 184 ? -13.241 11.236 15.879 1.00 76.44 184 TYR A CA 1
ATOM 1445 C C . TYR A 1 184 ? -13.313 12.601 15.192 1.00 76.44 184 TYR A C 1
ATOM 1447 O O . TYR A 1 184 ? -13.017 12.767 14.010 1.00 76.44 184 TYR A O 1
ATOM 1455 N N . GLU A 1 185 ? -13.630 13.632 15.974 1.00 79.81 185 GLU A N 1
ATOM 1456 C CA . GLU A 1 185 ? -13.831 14.996 15.472 1.00 79.81 185 GLU A CA 1
ATOM 1457 C C . GLU A 1 185 ? -12.596 15.586 14.780 1.00 79.81 185 GLU A C 1
ATOM 1459 O O . GLU A 1 185 ? -12.719 16.245 13.752 1.00 79.81 185 GLU A O 1
ATOM 1464 N N . GLN A 1 186 ? -11.400 15.294 15.293 1.00 76.25 186 GLN A N 1
ATOM 1465 C CA . GLN A 1 186 ? -10.145 15.761 14.697 1.00 76.25 186 GLN A CA 1
ATOM 1466 C C . GLN A 1 186 ? -9.930 15.181 13.292 1.00 76.25 186 GLN A C 1
ATOM 1468 O O . GLN A 1 186 ? -9.471 15.887 12.397 1.00 76.25 186 GLN A O 1
ATOM 1473 N N . VAL A 1 187 ? -10.314 13.916 13.083 1.00 74.25 187 VAL A N 1
ATOM 1474 C CA . VAL A 1 187 ? -10.239 13.238 11.781 1.00 74.25 187 VAL A CA 1
ATOM 1475 C C . VAL A 1 187 ? -11.238 13.855 10.801 1.00 74.25 187 VAL A C 1
ATOM 1477 O O . VAL A 1 187 ? -10.859 14.202 9.680 1.00 74.25 187 VAL A O 1
ATOM 1480 N N . ARG A 1 188 ? -12.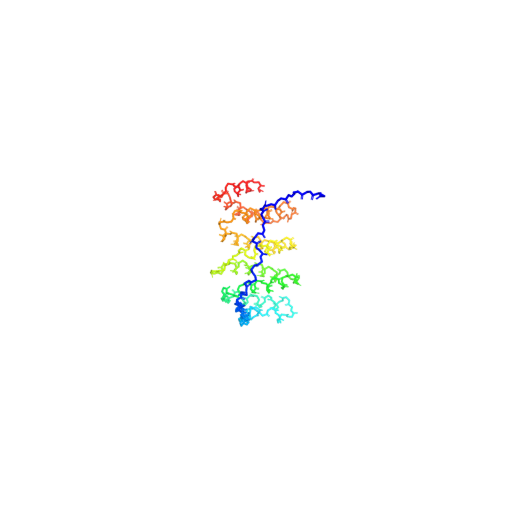481 14.096 11.240 1.00 79.94 188 ARG A N 1
ATOM 1481 C CA . ARG A 1 188 ? -13.491 14.791 10.421 1.00 79.94 188 ARG A CA 1
ATOM 1482 C C . ARG A 1 188 ? -13.057 16.208 10.049 1.00 79.94 188 ARG A C 1
ATOM 1484 O O . ARG A 1 188 ? -13.202 16.612 8.900 1.00 79.94 188 ARG A O 1
ATOM 1491 N N . SER A 1 189 ? -12.496 16.957 10.999 1.00 77.50 189 SER A N 1
ATOM 1492 C CA . SER A 1 189 ? -12.009 18.319 10.756 1.00 77.50 189 SER A CA 1
ATOM 1493 C C . SER A 1 189 ? -10.869 18.346 9.741 1.00 77.50 189 SER A C 1
ATOM 1495 O O . SER A 1 189 ? -10.820 19.264 8.928 1.00 77.50 189 SER A O 1
ATOM 1497 N N . ALA A 1 190 ? -9.971 17.359 9.764 1.00 72.06 190 ALA A N 1
ATOM 1498 C CA . ALA A 1 190 ? -8.915 17.236 8.765 1.00 72.06 190 ALA A CA 1
ATOM 1499 C C . ALA A 1 190 ? -9.490 16.937 7.369 1.00 72.06 190 ALA A C 1
ATOM 1501 O O . ALA A 1 190 ? -9.021 17.511 6.392 1.00 72.06 190 ALA A O 1
ATOM 1502 N N . ALA A 1 191 ? -10.543 16.116 7.281 1.00 73.62 191 ALA A N 1
ATOM 1503 C CA . ALA A 1 191 ? -11.219 15.797 6.022 1.00 73.62 191 ALA A CA 1
ATOM 1504 C C . ALA A 1 191 ? -11.922 17.004 5.378 1.00 73.62 191 ALA A C 1
ATOM 1506 O O . ALA A 1 191 ? -11.943 17.114 4.160 1.00 73.62 191 ALA A O 1
ATOM 1507 N N . VAL A 1 192 ? -12.471 17.929 6.174 1.00 75.81 192 VAL A N 1
ATOM 1508 C CA . VAL A 1 192 ? -13.089 19.176 5.668 1.00 75.81 192 VAL A CA 1
ATOM 1509 C C . VAL A 1 192 ? -12.056 20.136 5.061 1.00 75.81 192 VAL A C 1
ATOM 1511 O O . VAL A 1 192 ? -12.412 20.988 4.254 1.00 75.81 192 VAL A O 1
ATOM 1514 N N . GLN A 1 193 ? -10.786 20.019 5.457 1.00 69.69 193 GLN A N 1
ATOM 1515 C CA . GLN A 1 193 ? -9.684 20.836 4.933 1.00 69.69 193 GLN A CA 1
ATOM 1516 C C . GLN A 1 193 ? -9.025 20.221 3.681 1.00 69.69 193 GLN A C 1
ATOM 1518 O O . GLN A 1 193 ? -8.062 20.798 3.173 1.00 69.69 193 GLN A O 1
ATOM 1523 N N . MET A 1 194 ? -9.503 19.053 3.224 1.00 65.00 194 MET A N 1
ATOM 1524 C CA . MET A 1 194 ? -9.099 18.397 1.969 1.00 65.00 194 MET A CA 1
ATOM 1525 C C . MET A 1 194 ? -9.815 19.011 0.770 1.00 65.00 194 MET A C 1
ATOM 1527 O O . MET A 1 194 ? -9.145 19.168 -0.274 1.00 65.00 194 MET A O 1
#

Organism: NCBI:txid451742

Foldseek 3Di:
DDDDDDDDDPPDPPDPDPDPPPPPPPPPPPPDDCDVQLCVLQVCVPDPDLVSNLVSLVVSVPDDDDLVSLVRVLVVLLVVLVVDDDPSSLLSSLLVLLVSLPRPPHQLVVCLVVLLVSLVPDDDPSSNLSSLVSNVSNVVRPLVDPPSLLVNLVSVVVVVPPPPPDPCVVVLVVVLVVQCVRPDPSSNVSSVVD

Sequence (194 aa):
MAAHLKKRVYEEFSKVVQIPHEEAQAKKLRLSKPSKSAALHVDLCKATNSTDALQYLLQFARKPVEVESVEGVIRILLEHYYKETDNSVRLKIASLLGLLSKTNGFSPDCIVDDAINTLGNEKSHQVLAQLLDTLLVIGSQLPESPAVRLRLIEVACKLQLHDRGMKIYQIIYDQACRLLSDDYEQVRSAAVQM

Nearest PDB structures (foldseek):
  8rc4-assembly1_d  TM=7.468E-01  e=1.317E-11  Homo sapiens
  8rbz-assembly1_d  TM=7.410E-01  e=7.722E-12  Homo sapiens
  7bfq-assembly1_C  TM=6.513E-01  e=2.474E-11  Homo sapiens
  8rbx-assembly1_d  TM=7.350E-01  e=2.539E-10  Homo sapiens
  7zbw-assembly1_D  TM=4.965E-01  e=4.412E+00  Homo sapiens

pLDDT: mean 76.41, std 19.98, range [35.22, 98.44]

Mean predicted aligned error: 13.53 Å

Secondary structure (DSSP, 8-state):
--------S-SSS----------------------S-GGGT-GGGG-SSHHHHHHHHHHHTTS---HHHHHHHHHHHHHHHTT---HHHHHHHHHHHHHHHTSTT--GGGGHHHHHHHHHH---HHHHHHHHHHHHHHHHT-TT-HHHHHHHHHHHHHHHHSS--STTHHHHHHHHHHHHT-S-HHHHHHHHT-

=== Feature glossary ===
Feature key, reading from the visual/contextual features back to the raw sequence:

Rendered structure images. Structure images are PyMOL renders from six orthogonal camera directions. Cartoon representation draws helices as coils and strands as arrows; sticks shows the backbone as bonds; surface shows the solvent-excluded envelope. Rainbow coloring maps sequence position to hue (blue→red, N→C); chain coloring assigns a distinct color per polypeptide.

Contact-map, Ramachandran, and PAE plots. Three diagnostic plots accompany the record. The Cα contact map visualizes the tertiary structure as a 2D adjacency matrix (8 Å cutoff, sequence-local contacts suppressed). The Ramachandran plot shows the distribution of backbone (φ, ψ) torsions, with points in the α and β basins reflecting secondary structure content. The PAE plot shows AlphaFold's inter-residue confidence as a color matrix.

InterPro / GO / CATH / organism. The annotation block draws on four external resources. InterPro: which protein families and domains the sequence belongs to. GO: standardized terms for what the protein does, what process it participates in, and where in the cell it acts. CATH: which structural fold it has in the CATH hierarchy. Organism: the species of origin.

Nearest PDB structures. Structural nearest neighbors (via Foldseek easy-search vs the PDB). Reported per hit: target PDB id, E-value, and alignment TM-score. A TM-score above ~0.5 is the conventional threshold for 'same fold'.

Predicted aligned error. Predicted aligned error is AlphaFold's pairwise confidence. Unlike pLDDT (per-residue), PAE is per-residue-pair and captures whether two parts of the structure are correctly placed relative to each other. Units are ångströms of expected positional error.

Solvent-accessible surface area. SASA measures how much of the protein is reachable by solvent. It is computed by rolling a water-sized probe over the atomic surface and summing the exposed area (Å²). Per-residue SASA distinguishes core (buried, low SASA) from surface (exposed, high SASA) residues; total SASA is a whole-molecule size measure.

B-factor. Crystallographic B-factors measure how much each atom's electron density is smeared out, in Å². They rise in mobile loops and surface residues and fall in the buried interior. In AlphaFold models this column is repurposed to hold pLDDT instead.

pLDDT. For AlphaFold models, the B-factor field carries pLDDT — the model's own estimate of local accuracy on a 0–100 scale. Regions with pLDDT<50 should be treated as essentially unmodeled; they often correspond to intrinsically disordered segments.

Backbone torsions (φ/ψ). φ (phi) and ψ (psi) are the two rotatable backbone dihedrals per residue: φ is the C(i-1)–N–Cα–C torsion, ψ is the N–Cα–C–N(i+1) torsion, both in degrees on (−180°, 180°]. α-helical residues cluster near (−60°, −45°); β-strand residues near (−120°, +130°). A Ramachandran plot is simply a scatter of (φ, ψ) for every residue.

Radius of gyration, Cα contacts, bounding box. Radius of gyration (Rg) is the root-mean-square distance of Cα atoms from their centroid — a single number for overall size and compactness. A globular domain of N residues has Rg ≈ 2.2·N^0.38 Å; an extended or disordered chain has a much larger Rg. The Cα contact count is the number of residue pairs whose Cα atoms are within 8 Å and are more than four positions apart in sequence — a standard proxy for tertiary packing density. The bounding box is the smallest axis-aligned box enclosing all Cα atoms.

Secondary structure (3-state, P-SEA). Three-state secondary structure (P-SEA) collapses the eight DSSP classes into helix (a), strand (b), and coil (c). P-SEA assigns these from Cα geometry alone — distances and angles — without requiring backbone oxygens, so it works on any Cα trace.

Secondary structure (8-state, DSSP). Secondary structure is the local, repeating backbone conformation. DSSP classifies it into eight states by reading the hydrogen-bond network: three helix types (H, G, I), two β types (E, B), two non-regular types (T, S), and unstructured coil (-).

Foldseek 3Di. The Foldseek 3Di string encodes local tertiary geometry as a 20-letter alphabet — one character per residue — derived from the relative positions of nearby Cα atoms. Unlike the amino-acid sequence, 3Di is a direct function of the 3D structure, so two proteins with the same fold have similar 3Di strings even at low sequence identity.

mmCIF coordinates. Structure coordinates are given as an mmCIF _atom_site loop: one row per atom with element, residue name, chain id, sequence number, and x/y/z position in Å. Only the four main-chain atoms per residue are included here; side chains are omitted to keep the record compact.

Sequence. This is the polypeptide sequence — one letter per residue, N-terminus first. Length ranges from a few dozen residues for small domains to over a thousand for large multi-domain proteins.